Protein AF-A0A5N9DUR2-F1 (afdb_monomer_lite)

Secondary structure (DSSP, 8-state):
----GGGTT-HHHHHHHHHHHHHHHHHHHHHHHHHT---PPPPPEEEE-SS-GGGPEEEESBHHHHHHTTPEEEEEEETTTEEEEE-TT-SEEEEE-TTSBEEEEEEEESS---TT-EEES-EEETTEEEE-S-EEEEEEESS-GGGTT------SS-----TT-------------------PPPPPHHHHHHHHHHHHHH---EEEEESSPPPHHHHHHHHHHHHTTTTHHHHHHHHHHT-EEEEEEEEEEETTEEEEEEEEEEEGGGGTTTSTTPPTT-EEEEEEEE-TT--EEEEEEES-SSTTS-TT-EEEEEEEE--

Foldseek 3Di:
DDDPCVVVVDPVVVVVVVVVVVVVVVVVVVVVVVVPPDDDPPFDWDFDDPPDRVPTDTDRQFQVVCVVVPWDWDDDQDALAAIWTDHPPDQKIWHAAPVRGTWKIKGWDPDDDDPPWDWDAFDDDNNDTPGNGITIIDMDTPHRSNRRYDDPPPPDDPDDDDPPDDPPPDDRDPDPPPVCPPPPPPDFQLVLLVLLLVVLVPAAFKAKAFPDDDDPQNVQLRVLCNVCRRCNSVLVSVQSNQFPPKDWDDWDADPNDTWTKIKGWGFLVSCCSRGPPFDGGDIWIKMFTADPSSHTQKIKTAAARHPVRDRGDMTMIGMDGDD

Sequence (323 aa):
MNINLGKLNNIKVILGILAIILIIGFVVGFYSAKTLSKSEPEASYFGLNSGNSENALKLPTTSELAVAEGWEGQGLCIPGRGKFATKESIPYILTYNTAGQLTSIYLISKGEMPPPWKSGENLIASGIEIVDYKHWNLLVHFDNPLSACKTLQSKNTSGYCDPIQCDLRGSGERATPTPYISPTPTPQASTILQKVTVSLTSSKTLKLESSSSLDEISETIINNATNESTNLANILSKIVSDMKNTAYDSNTWIDNVSHKGIKGTVNSDLLQDLVPNVDSGTDLNITIWITDTHQIKRFKIEGALNTSDPNDSARTFEISEVE

Structure (mmCIF, N/CA/C/O backbone):
data_AF-A0A5N9DUR2-F1
#
_entry.id   AF-A0A5N9DUR2-F1
#
loop_
_atom_site.group_PDB
_atom_site.id
_atom_site.type_symbol
_atom_site.label_atom_id
_atom_site.label_alt_id
_atom_site.label_comp_id
_atom_site.label_asym_id
_atom_site.label_entity_id
_atom_site.label_seq_id
_atom_site.pdbx_PDB_ins_code
_atom_site.Cartn_x
_atom_site.Cartn_y
_atom_site.Cartn_z
_atom_site.occupancy
_atom_site.B_iso_or_equiv
_atom_site.auth_seq_id
_atom_site.auth_comp_id
_atom_site.auth_asym_id
_atom_site.auth_atom_id
_atom_site.pdbx_PDB_model_num
ATOM 1 N N . MET A 1 1 ? 64.719 -32.993 -60.151 1.00 45.19 1 MET A N 1
ATOM 2 C CA . MET A 1 1 ? 65.104 -31.593 -60.434 1.00 45.19 1 MET A CA 1
ATOM 3 C C . MET A 1 1 ? 66.453 -31.349 -59.768 1.00 45.19 1 MET A C 1
ATOM 5 O O . MET A 1 1 ? 66.506 -31.281 -58.550 1.00 45.19 1 MET A O 1
ATOM 9 N N . ASN A 1 2 ? 67.547 -31.355 -60.538 1.00 50.47 2 ASN A N 1
ATOM 10 C CA . ASN A 1 2 ? 68.905 -31.179 -60.007 1.00 50.47 2 ASN A CA 1
ATOM 11 C C . ASN A 1 2 ? 69.140 -29.692 -59.729 1.00 50.47 2 ASN A C 1
ATOM 13 O O . ASN A 1 2 ? 69.343 -28.908 -60.657 1.00 50.47 2 ASN A O 1
ATOM 17 N N . ILE A 1 3 ? 69.066 -29.292 -58.461 1.00 56.03 3 ILE A N 1
ATOM 18 C CA . ILE A 1 3 ? 69.371 -27.920 -58.056 1.00 56.03 3 ILE A CA 1
ATOM 19 C C . ILE A 1 3 ? 70.894 -27.791 -58.035 1.00 56.03 3 ILE A C 1
ATOM 21 O O . ILE A 1 3 ? 71.579 -28.426 -57.239 1.00 56.03 3 ILE A O 1
ATOM 25 N N . ASN A 1 4 ? 71.432 -26.998 -58.957 1.00 58.09 4 ASN A N 1
ATOM 26 C CA . ASN A 1 4 ? 72.864 -26.753 -59.058 1.00 58.09 4 ASN A CA 1
ATOM 27 C C . ASN A 1 4 ? 73.296 -25.812 -57.916 1.00 58.09 4 ASN A C 1
ATOM 29 O O . ASN A 1 4 ? 73.163 -24.590 -58.023 1.00 58.09 4 ASN A O 1
ATOM 33 N N . LEU A 1 5 ? 73.763 -26.393 -56.802 1.00 58.28 5 LEU A N 1
ATOM 34 C CA . LEU A 1 5 ? 74.100 -25.684 -55.558 1.00 58.28 5 LEU A CA 1
ATOM 35 C C . LEU A 1 5 ? 75.168 -24.586 -55.735 1.00 58.28 5 LEU A C 1
ATOM 37 O O . LEU A 1 5 ? 75.210 -23.649 -54.943 1.00 58.28 5 LEU A O 1
ATOM 41 N N . GLY A 1 6 ? 75.979 -24.628 -56.799 1.00 59.97 6 GLY A N 1
ATOM 42 C CA . GLY A 1 6 ? 77.014 -23.619 -57.067 1.00 59.97 6 GLY A CA 1
ATOM 43 C C . GLY A 1 6 ? 76.483 -22.206 -57.353 1.00 59.97 6 GLY A C 1
ATOM 44 O O . GLY A 1 6 ? 77.226 -21.236 -57.231 1.00 59.97 6 GLY A O 1
ATOM 45 N N . LYS A 1 7 ? 75.193 -22.053 -57.692 1.00 56.50 7 LYS A N 1
ATOM 46 C CA . LYS A 1 7 ? 74.563 -20.736 -57.916 1.00 56.50 7 LYS A CA 1
ATOM 47 C C . LYS A 1 7 ? 73.998 -20.081 -56.646 1.00 56.50 7 LYS A C 1
ATOM 49 O O . LYS A 1 7 ? 73.600 -18.920 -56.712 1.00 56.50 7 LYS A O 1
ATOM 54 N N . LEU A 1 8 ? 73.992 -20.777 -55.503 1.00 53.72 8 LEU A N 1
ATOM 55 C CA . LEU A 1 8 ? 73.436 -20.268 -54.241 1.00 53.72 8 LEU A CA 1
ATOM 56 C C . LEU A 1 8 ? 74.373 -19.340 -53.450 1.00 53.72 8 LEU A C 1
ATOM 58 O O . LEU A 1 8 ? 73.892 -18.681 -52.542 1.00 53.72 8 LEU A O 1
ATOM 62 N N . ASN A 1 9 ? 75.654 -19.199 -53.813 1.00 61.12 9 ASN A N 1
ATOM 63 C CA . ASN A 1 9 ? 76.558 -18.226 -53.168 1.00 61.12 9 ASN A CA 1
ATOM 64 C C . ASN A 1 9 ? 76.473 -16.806 -53.756 1.00 61.12 9 ASN A C 1
ATOM 66 O O . ASN A 1 9 ? 77.159 -15.896 -53.291 1.00 61.12 9 ASN A O 1
ATOM 70 N N . ASN A 1 10 ? 75.648 -16.584 -54.785 1.00 74.06 10 ASN A N 1
ATOM 71 C CA . ASN A 1 10 ? 75.456 -15.252 -55.344 1.00 74.06 10 ASN A CA 1
ATOM 72 C C . ASN A 1 10 ? 74.344 -14.521 -54.582 1.00 74.06 10 ASN A C 1
ATOM 74 O O . ASN A 1 10 ? 73.164 -14.837 -54.734 1.00 74.06 10 ASN A O 1
ATOM 78 N N . ILE A 1 11 ? 74.724 -13.502 -53.808 1.00 74.19 11 ILE A N 1
ATOM 79 C CA . ILE A 1 11 ? 73.814 -12.675 -53.001 1.00 74.19 11 ILE A CA 1
ATOM 80 C C . ILE A 1 11 ? 72.627 -12.126 -53.813 1.00 74.19 11 ILE A C 1
ATOM 82 O O . ILE A 1 11 ? 71.517 -12.038 -53.294 1.00 74.19 11 ILE A O 1
ATOM 86 N N . LYS A 1 12 ? 72.819 -11.832 -55.109 1.00 73.12 12 LYS A N 1
ATOM 87 C CA . LYS A 1 12 ? 71.742 -11.356 -55.994 1.00 73.12 12 LYS A CA 1
ATOM 88 C C . LYS A 1 12 ? 70.705 -12.444 -56.288 1.00 73.12 12 LYS A C 1
ATOM 90 O O . LYS A 1 12 ? 69.526 -12.139 -56.426 1.00 73.12 12 LYS A O 1
ATOM 95 N N . VAL A 1 13 ? 71.129 -13.707 -56.356 1.00 74.88 13 VAL A N 1
ATOM 96 C CA . VAL A 1 13 ? 70.241 -14.863 -56.565 1.00 74.88 13 VAL A CA 1
ATOM 97 C C . VAL A 1 13 ? 69.450 -15.165 -55.291 1.00 74.88 13 VAL A C 1
ATOM 99 O O . VAL A 1 13 ? 68.248 -15.399 -55.371 1.00 74.88 13 VAL A O 1
ATOM 102 N N . ILE A 1 14 ? 70.084 -15.074 -54.115 1.00 75.75 14 ILE A N 1
ATOM 103 C CA . ILE A 1 14 ? 69.406 -15.241 -52.817 1.00 75.75 14 ILE A CA 1
ATOM 104 C C . ILE A 1 14 ? 68.332 -14.159 -52.620 1.00 75.75 14 ILE A C 1
ATOM 106 O O . ILE A 1 14 ? 67.192 -14.478 -52.283 1.00 75.75 14 ILE A O 1
ATOM 110 N N . LEU A 1 15 ? 68.667 -12.890 -52.883 1.00 75.25 15 LEU A N 1
ATOM 111 C CA . LEU A 1 15 ? 67.721 -11.771 -52.787 1.00 75.25 15 LEU A CA 1
ATOM 112 C C . LEU A 1 15 ? 66.541 -11.922 -53.756 1.00 75.25 15 LEU A C 1
ATOM 114 O O . LEU A 1 15 ? 65.405 -11.643 -53.380 1.00 75.25 15 LEU A O 1
ATOM 118 N N . GLY A 1 16 ? 66.790 -12.411 -54.975 1.00 80.31 16 GLY A N 1
ATOM 119 C CA . GLY A 1 16 ? 65.732 -12.687 -55.949 1.00 80.31 16 GLY A CA 1
ATOM 120 C C . GLY A 1 16 ? 64.756 -13.769 -55.480 1.00 80.31 16 GLY A C 1
ATOM 121 O O . GLY A 1 16 ? 63.545 -13.598 -55.597 1.00 80.31 16 GLY A O 1
ATOM 122 N N . ILE A 1 17 ? 65.263 -14.858 -54.892 1.00 81.31 17 ILE A N 1
ATOM 123 C CA . ILE A 1 17 ? 64.422 -15.941 -54.359 1.00 81.31 17 ILE A CA 1
ATOM 124 C C . ILE A 1 17 ? 63.608 -15.455 -53.151 1.00 81.31 17 ILE A C 1
ATOM 126 O O . ILE A 1 17 ? 62.410 -15.725 -53.079 1.00 81.31 17 ILE A O 1
ATOM 130 N N . LEU A 1 18 ? 64.219 -14.689 -52.239 1.00 78.81 18 LEU A N 1
ATOM 131 C CA . LEU A 1 18 ? 63.516 -14.097 -51.096 1.00 78.81 18 LEU A CA 1
ATOM 132 C C . LEU A 1 18 ? 62.390 -13.158 -51.539 1.00 78.81 18 LEU A C 1
ATOM 134 O O . LEU A 1 18 ? 61.289 -13.255 -51.005 1.00 78.81 18 LEU A O 1
ATOM 138 N N . ALA A 1 19 ? 62.627 -12.307 -52.541 1.00 82.38 19 ALA A N 1
ATOM 139 C CA . ALA A 1 19 ? 61.601 -11.413 -53.074 1.00 82.38 19 ALA A CA 1
ATOM 140 C C . ALA A 1 19 ? 60.411 -12.188 -53.665 1.00 82.38 19 ALA A C 1
ATOM 142 O O . ALA A 1 19 ? 59.261 -11.830 -53.420 1.00 82.38 19 ALA A O 1
ATOM 143 N N . ILE A 1 20 ? 60.669 -13.284 -54.385 1.00 84.06 20 ILE A N 1
ATOM 144 C CA . ILE A 1 20 ? 59.614 -14.138 -54.950 1.00 84.06 20 ILE A CA 1
ATOM 145 C C . ILE A 1 20 ? 58.803 -14.819 -53.841 1.00 84.06 20 ILE A C 1
ATOM 147 O O . ILE A 1 20 ? 57.576 -14.817 -53.903 1.00 84.06 20 ILE A O 1
ATOM 151 N N . ILE A 1 21 ? 59.456 -15.353 -52.803 1.00 83.88 21 ILE A N 1
ATOM 152 C CA . ILE A 1 21 ? 58.764 -15.966 -51.656 1.00 83.88 21 ILE A CA 1
ATOM 153 C C . ILE A 1 21 ? 57.898 -14.931 -50.928 1.00 83.88 21 ILE A C 1
ATOM 155 O O . ILE A 1 21 ? 56.768 -15.237 -50.556 1.00 83.88 21 ILE A O 1
ATOM 159 N N . LEU A 1 22 ? 58.389 -13.699 -50.772 1.00 83.25 22 LEU A N 1
ATOM 160 C CA . LEU A 1 22 ? 57.652 -12.612 -50.125 1.00 83.25 22 LEU A CA 1
ATOM 161 C C . LEU A 1 22 ? 56.422 -12.199 -50.948 1.00 83.25 22 LEU A C 1
ATOM 163 O O . LEU A 1 22 ? 55.343 -12.026 -50.389 1.00 83.25 22 LEU A O 1
ATOM 167 N N . ILE A 1 23 ? 56.549 -12.125 -52.277 1.00 82.88 23 ILE A N 1
ATOM 168 C CA . ILE A 1 23 ? 55.426 -11.840 -53.182 1.00 82.88 23 ILE A CA 1
ATOM 169 C C . ILE A 1 23 ? 54.393 -12.969 -53.137 1.00 82.88 23 ILE A C 1
ATOM 171 O O . ILE A 1 23 ? 53.203 -12.694 -53.019 1.00 82.88 23 ILE A O 1
ATOM 175 N N . ILE A 1 24 ? 54.820 -14.235 -53.176 1.00 82.94 24 ILE A N 1
ATOM 176 C CA . ILE A 1 24 ? 53.905 -15.380 -53.074 1.00 82.94 24 ILE A CA 1
ATOM 177 C C . ILE A 1 24 ? 53.206 -15.378 -51.711 1.00 82.94 24 ILE A C 1
ATOM 179 O O . ILE A 1 24 ? 51.990 -15.530 -51.658 1.00 82.94 24 ILE A O 1
ATOM 183 N N . GLY A 1 25 ? 53.938 -15.138 -50.620 1.00 78.56 25 GLY A N 1
ATOM 184 C CA . GLY A 1 25 ? 53.368 -15.017 -49.279 1.00 78.56 25 GLY A CA 1
ATOM 185 C C . GLY A 1 25 ? 52.351 -13.881 -49.173 1.00 78.56 25 GLY A C 1
ATOM 186 O O . GLY A 1 25 ? 51.290 -14.064 -48.582 1.00 78.56 25 GLY A O 1
ATOM 187 N N . PHE A 1 26 ? 52.621 -12.738 -49.808 1.00 79.62 26 PHE A N 1
ATOM 188 C CA . PHE A 1 26 ? 51.696 -11.607 -49.850 1.00 79.62 26 PHE A CA 1
ATOM 189 C C . PHE A 1 26 ? 50.445 -11.919 -50.678 1.00 79.62 26 PHE A C 1
ATOM 191 O O . PHE A 1 26 ? 49.336 -11.647 -50.233 1.00 79.62 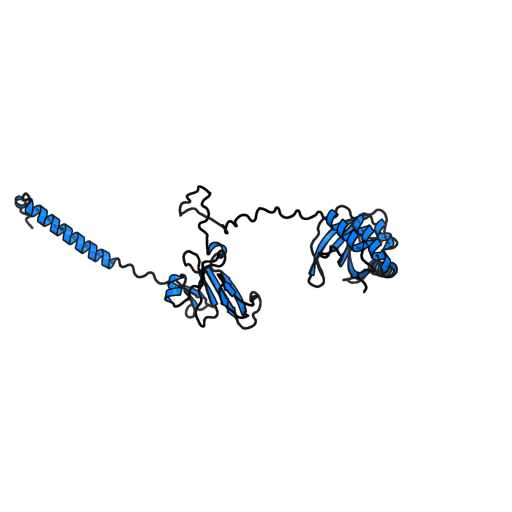26 PHE A O 1
ATOM 198 N N . VAL A 1 27 ? 50.596 -12.546 -51.849 1.00 78.94 27 VAL A N 1
ATOM 199 C CA . VAL A 1 27 ? 49.470 -12.932 -52.714 1.00 78.94 27 VAL A CA 1
ATOM 200 C C . VAL A 1 27 ? 48.606 -13.999 -52.042 1.00 78.94 27 VAL A C 1
ATOM 202 O O . VAL A 1 27 ? 47.388 -13.848 -52.001 1.00 78.94 27 VAL A O 1
ATOM 205 N N . VAL A 1 28 ? 49.210 -15.038 -51.457 1.00 75.56 28 VAL A N 1
ATOM 206 C CA . VAL A 1 28 ? 48.488 -16.070 -50.697 1.00 75.56 28 VAL A CA 1
ATOM 207 C C . VAL A 1 28 ? 47.820 -15.457 -49.467 1.00 75.56 28 VAL A C 1
ATOM 209 O O . VAL A 1 28 ? 46.655 -15.739 -49.217 1.00 75.56 28 VAL A O 1
ATOM 212 N N . GLY A 1 29 ? 48.496 -14.560 -48.745 1.00 68.31 29 GLY A N 1
ATOM 213 C CA . GLY A 1 29 ? 47.905 -13.815 -47.633 1.00 68.31 29 GLY A CA 1
ATOM 214 C C . GLY A 1 29 ? 46.696 -12.978 -48.060 1.00 68.31 29 GLY A C 1
ATOM 215 O O . GLY A 1 29 ? 45.674 -12.990 -47.381 1.00 68.31 29 GLY A O 1
ATOM 216 N N . PHE A 1 30 ? 46.763 -12.317 -49.217 1.00 70.00 30 PHE A N 1
ATOM 217 C CA . PHE A 1 30 ? 45.676 -11.492 -49.747 1.00 70.00 30 PHE A CA 1
ATOM 218 C C . PHE A 1 30 ? 44.485 -12.327 -50.249 1.00 70.00 30 PHE A C 1
ATOM 220 O O . PHE A 1 30 ? 43.331 -11.956 -50.035 1.00 70.00 30 PHE A O 1
ATOM 227 N N . TYR A 1 31 ? 44.741 -13.478 -50.880 1.00 64.75 31 TYR A N 1
ATOM 228 C CA . TYR A 1 31 ? 43.693 -14.414 -51.309 1.00 64.75 31 TYR A CA 1
ATOM 229 C C . TYR A 1 31 ? 43.037 -15.140 -50.125 1.00 64.75 31 TYR A C 1
ATOM 231 O O . TYR A 1 31 ? 41.812 -15.276 -50.089 1.00 64.75 31 TYR A O 1
ATOM 239 N N . SER A 1 32 ? 43.819 -15.541 -49.120 1.00 59.66 32 SER A N 1
ATOM 240 C CA . SER A 1 32 ? 43.297 -16.106 -47.871 1.00 59.66 32 SER A CA 1
ATOM 241 C C . SER A 1 32 ? 42.517 -15.066 -47.058 1.00 59.66 32 SER A C 1
ATOM 243 O O . SER A 1 32 ? 41.486 -15.391 -46.482 1.00 59.66 32 SER A O 1
ATOM 245 N N . ALA A 1 33 ? 42.929 -13.793 -47.067 1.00 57.59 33 ALA A N 1
ATOM 246 C CA . ALA A 1 33 ? 42.179 -12.714 -46.421 1.00 57.59 33 ALA A CA 1
ATOM 247 C C . ALA A 1 33 ? 40.831 -12.434 -47.111 1.00 57.59 33 ALA A C 1
ATOM 249 O O . ALA A 1 33 ? 39.843 -12.181 -46.430 1.00 57.59 33 ALA A O 1
ATOM 250 N N . LYS A 1 34 ? 40.757 -12.535 -48.448 1.00 54.91 34 LYS A N 1
ATOM 251 C CA . LYS A 1 34 ? 39.493 -12.383 -49.195 1.00 54.91 34 LYS A CA 1
ATOM 252 C C . LYS A 1 34 ? 38.516 -13.544 -49.002 1.00 54.91 34 LYS A C 1
ATOM 254 O O . LYS A 1 34 ? 37.313 -13.339 -49.097 1.00 54.91 34 LYS A O 1
ATOM 259 N N . THR A 1 35 ? 39.012 -14.751 -48.741 1.00 51.50 35 THR A N 1
ATOM 260 C CA . THR A 1 35 ? 38.161 -15.922 -48.453 1.00 51.50 35 THR A CA 1
ATOM 261 C C . THR A 1 35 ? 37.745 -16.003 -46.982 1.00 51.50 35 THR A C 1
ATOM 263 O O . THR A 1 35 ? 36.813 -16.731 -46.656 1.00 51.50 35 THR A O 1
ATOM 266 N N . LEU A 1 36 ? 38.355 -15.188 -46.111 1.00 47.06 36 LEU A N 1
ATOM 267 C CA . LEU A 1 36 ? 37.933 -14.954 -44.728 1.00 47.06 36 LEU A CA 1
ATOM 268 C C . LEU A 1 36 ? 36.925 -13.800 -44.579 1.00 47.06 36 LEU A C 1
ATOM 270 O O . LEU A 1 36 ? 36.744 -13.279 -43.475 1.00 47.06 36 LEU A O 1
ATOM 274 N N . SER A 1 37 ? 36.228 -13.410 -45.652 1.00 48.31 37 SER A N 1
ATOM 275 C CA . SER A 1 37 ? 34.955 -12.696 -45.528 1.00 48.31 37 SER A CA 1
ATOM 276 C C . SER A 1 37 ? 33.939 -13.645 -44.900 1.00 48.31 37 SER A C 1
ATOM 278 O O . SER A 1 37 ? 33.174 -14.328 -45.574 1.00 48.31 37 SER A O 1
ATOM 280 N N . LYS A 1 38 ? 34.018 -13.712 -43.570 1.00 46.09 38 LYS A N 1
ATOM 281 C CA . LYS A 1 38 ? 33.009 -14.192 -42.635 1.00 46.09 38 LYS A CA 1
ATOM 282 C C . LYS A 1 38 ? 31.646 -13.839 -43.231 1.00 46.09 38 LYS A C 1
ATOM 284 O O . LYS A 1 38 ? 31.393 -12.657 -43.462 1.00 46.09 38 LYS A O 1
ATOM 289 N N . SER A 1 39 ? 30.834 -14.852 -43.541 1.00 50.59 39 SER A N 1
ATOM 290 C CA . SER A 1 39 ? 29.416 -14.668 -43.857 1.00 50.59 39 SER A CA 1
ATOM 291 C C . SER A 1 39 ? 28.864 -13.608 -42.908 1.00 50.59 39 SER A C 1
ATOM 293 O O . SER A 1 39 ? 29.104 -13.728 -41.699 1.00 50.59 39 SER A O 1
ATOM 295 N N . GLU A 1 40 ? 28.228 -12.557 -43.435 1.00 55.81 40 GLU A N 1
ATOM 296 C CA . GLU A 1 40 ? 27.595 -11.546 -42.586 1.00 55.81 40 GLU A CA 1
ATOM 297 C C . GLU A 1 40 ? 26.789 -12.278 -41.506 1.00 55.81 40 GLU A C 1
ATOM 299 O O . GLU A 1 40 ? 26.058 -13.217 -41.838 1.00 55.81 40 GLU A O 1
ATOM 304 N N . PRO A 1 41 ? 27.007 -11.970 -40.214 1.00 57.66 41 PRO A N 1
ATOM 305 C CA . PRO A 1 41 ? 26.276 -12.645 -39.158 1.00 57.66 41 PRO A CA 1
ATOM 306 C C . PRO A 1 41 ? 24.787 -12.432 -39.418 1.00 57.66 41 PRO A C 1
ATOM 308 O O . PRO A 1 41 ? 24.343 -11.294 -39.562 1.00 57.66 41 PRO A O 1
ATOM 311 N N . GLU A 1 42 ? 24.044 -13.532 -39.529 1.00 65.94 42 GLU A N 1
ATOM 312 C CA . GLU A 1 42 ? 22.605 -13.496 -39.757 1.00 65.94 42 GLU A CA 1
ATOM 313 C C . GLU A 1 42 ? 21.955 -12.607 -38.689 1.00 65.94 42 GLU A C 1
ATOM 315 O O . GLU A 1 42 ? 22.204 -12.765 -37.487 1.00 65.94 42 GLU A O 1
ATOM 320 N N . ALA A 1 43 ? 21.182 -11.615 -39.137 1.00 75.50 43 ALA A N 1
ATOM 321 C CA . ALA A 1 43 ? 20.529 -10.671 -38.246 1.00 75.50 43 ALA A CA 1
ATOM 322 C C . ALA A 1 43 ? 19.632 -11.435 -37.264 1.00 75.50 43 ALA A C 1
ATOM 324 O O . ALA A 1 43 ? 18.793 -12.247 -37.655 1.00 75.50 43 ALA A O 1
ATOM 325 N N . SER A 1 44 ? 19.840 -11.200 -35.970 1.00 79.75 44 SER A N 1
ATOM 326 C CA . SER A 1 44 ? 19.071 -11.858 -34.917 1.00 79.75 44 SER A CA 1
ATOM 327 C C . SER A 1 44 ? 17.754 -11.116 -34.673 1.00 79.75 44 SER A C 1
ATOM 329 O O . SER A 1 44 ? 17.707 -9.886 -34.654 1.00 79.75 44 SER A O 1
ATOM 331 N N . TYR A 1 45 ? 16.675 -11.875 -34.475 1.00 86.38 45 TYR A N 1
ATOM 332 C CA . TYR A 1 45 ? 15.330 -11.344 -34.244 1.00 86.38 45 TYR A CA 1
ATOM 333 C C . TYR A 1 45 ? 14.674 -12.011 -33.037 1.00 86.38 45 TYR A C 1
ATOM 335 O O . TYR A 1 45 ? 14.787 -13.222 -32.849 1.00 86.38 45 TYR A O 1
ATOM 343 N N . PHE A 1 46 ? 13.915 -11.234 -32.263 1.00 84.06 46 PHE A N 1
ATOM 344 C CA . PHE A 1 46 ? 12.921 -11.775 -31.338 1.00 84.06 46 PHE A CA 1
ATOM 345 C C . PHE A 1 46 ? 11.624 -12.034 -32.107 1.00 84.06 46 PHE A C 1
ATOM 347 O O . PHE A 1 46 ? 11.067 -11.119 -32.706 1.00 84.06 46 PHE A O 1
ATOM 354 N N . GLY A 1 47 ? 11.140 -13.276 -32.107 1.00 84.00 47 GLY A N 1
ATOM 355 C CA . GLY A 1 47 ? 9.861 -13.632 -32.721 1.00 84.00 47 GLY A CA 1
ATOM 356 C C . GLY A 1 47 ? 8.734 -13.637 -31.693 1.00 84.00 47 GLY A C 1
ATOM 357 O O . GLY A 1 47 ? 8.741 -14.471 -30.792 1.00 84.00 47 GLY A O 1
ATOM 358 N N . LEU A 1 48 ? 7.744 -12.758 -31.843 1.00 80.56 48 LEU A N 1
ATOM 359 C CA . LEU A 1 48 ? 6.483 -12.851 -31.107 1.00 80.56 48 LEU A CA 1
ATOM 360 C C . LEU A 1 48 ? 5.491 -13.682 -31.923 1.00 80.56 48 LEU A C 1
ATOM 362 O O . LEU A 1 48 ? 5.120 -13.301 -33.032 1.00 80.56 48 LEU A O 1
ATOM 366 N N . ASN A 1 49 ? 5.061 -14.824 -31.389 1.00 80.69 49 ASN A N 1
ATOM 367 C CA . ASN A 1 49 ? 4.073 -15.684 -32.036 1.00 80.69 49 ASN A CA 1
ATOM 368 C C . ASN A 1 49 ? 3.036 -16.200 -31.029 1.00 80.69 49 ASN A C 1
ATOM 370 O O . ASN A 1 49 ? 3.266 -16.194 -29.822 1.00 80.69 49 ASN A O 1
ATOM 374 N N . SER A 1 50 ? 1.900 -16.668 -31.543 1.00 71.62 50 SER A N 1
ATOM 375 C CA . SER A 1 50 ? 0.848 -17.332 -30.766 1.00 71.62 50 SER A CA 1
ATOM 376 C C . SER A 1 50 ? 0.831 -18.856 -30.983 1.00 71.62 50 SER A C 1
ATOM 378 O O . SER A 1 50 ? -0.231 -19.468 -30.899 1.00 71.62 50 SER A O 1
ATOM 380 N N . GLY A 1 51 ? 1.975 -19.468 -31.322 1.00 63.31 51 GLY A N 1
ATOM 381 C CA . GLY A 1 51 ? 2.112 -20.920 -31.520 1.00 63.31 51 GLY A CA 1
ATOM 382 C C . GLY A 1 51 ? 2.443 -21.404 -32.942 1.00 63.31 51 GLY A C 1
ATOM 383 O O . GLY A 1 51 ? 2.666 -22.598 -33.115 1.00 63.31 51 GLY A O 1
ATOM 384 N N . ASN A 1 52 ? 2.523 -20.523 -33.950 1.00 66.81 52 ASN A N 1
ATOM 385 C CA . ASN A 1 52 ? 3.052 -20.847 -35.287 1.00 66.81 52 ASN A CA 1
ATOM 386 C C . ASN A 1 52 ? 4.226 -19.910 -35.629 1.00 66.81 52 ASN A C 1
ATOM 388 O O . ASN A 1 52 ? 4.063 -18.690 -35.641 1.00 66.81 52 ASN A O 1
ATOM 392 N N . SER A 1 53 ? 5.404 -20.476 -35.904 1.00 66.25 53 SER A N 1
ATOM 393 C CA . SER A 1 53 ? 6.636 -19.731 -36.195 1.00 66.25 53 SER A CA 1
ATOM 394 C C . SER A 1 53 ? 6.639 -19.022 -37.551 1.00 66.25 53 SER A C 1
ATOM 396 O O . SER A 1 53 ? 7.388 -18.064 -37.714 1.00 66.25 53 SER A O 1
ATOM 398 N N . GLU A 1 54 ? 5.811 -19.448 -38.509 1.00 70.62 54 GLU A N 1
ATOM 399 C CA . GLU A 1 54 ? 5.800 -18.878 -39.867 1.00 70.62 54 GLU A CA 1
ATOM 400 C C . GLU A 1 54 ? 5.211 -17.458 -39.926 1.00 70.62 54 GLU A C 1
ATOM 402 O O . GLU A 1 54 ? 5.573 -16.682 -40.805 1.00 70.62 54 GLU A O 1
ATOM 407 N N . ASN A 1 55 ? 4.385 -17.082 -38.942 1.00 71.81 55 ASN A N 1
ATOM 408 C CA . ASN A 1 55 ? 3.753 -15.759 -38.837 1.00 71.81 55 ASN A CA 1
ATOM 409 C C . ASN A 1 55 ? 4.273 -14.946 -37.642 1.00 71.81 55 ASN A C 1
ATOM 411 O O . ASN A 1 55 ? 3.578 -14.065 -37.132 1.00 71.81 55 ASN A O 1
ATOM 415 N N . ALA A 1 56 ? 5.471 -15.264 -37.146 1.00 81.38 56 ALA A N 1
ATOM 416 C CA . ALA A 1 56 ? 6.039 -14.554 -36.011 1.00 81.38 56 ALA A CA 1
ATOM 417 C C . ALA A 1 56 ? 6.326 -13.088 -36.372 1.00 81.38 56 ALA A C 1
ATOM 419 O O . ALA A 1 56 ? 7.022 -12.796 -37.347 1.00 81.38 56 ALA A O 1
ATOM 420 N N . LEU A 1 57 ? 5.837 -12.164 -35.545 1.00 86.50 57 LEU A N 1
ATOM 421 C CA . LEU A 1 57 ? 6.240 -10.766 -35.607 1.00 86.50 57 LEU A CA 1
ATOM 422 C C . LEU A 1 57 ? 7.715 -10.678 -35.207 1.00 86.50 57 LEU A C 1
ATOM 424 O O . LEU A 1 57 ? 8.079 -11.033 -34.086 1.00 86.50 57 LEU A O 1
ATOM 428 N N . LYS A 1 58 ? 8.557 -10.218 -36.131 1.00 89.94 58 LYS A N 1
ATOM 429 C CA . LYS A 1 58 ? 10.002 -10.102 -35.925 1.00 89.94 58 LYS A CA 1
ATOM 430 C C . LYS A 1 58 ? 10.340 -8.744 -35.324 1.00 89.94 58 LYS A C 1
ATOM 432 O O . LYS A 1 58 ? 10.023 -7.709 -35.903 1.00 89.94 58 LYS A O 1
ATOM 437 N N . LEU A 1 59 ? 11.000 -8.763 -34.173 1.00 92.88 59 LEU A N 1
ATOM 438 C CA . LEU A 1 59 ? 11.515 -7.582 -33.497 1.00 92.88 59 LEU A CA 1
ATOM 439 C C . LEU A 1 59 ? 13.041 -7.535 -33.647 1.00 92.88 59 LEU A C 1
ATOM 441 O O . LEU A 1 59 ? 13.701 -8.531 -33.323 1.00 92.88 59 LEU A O 1
ATOM 445 N N . PRO A 1 60 ? 13.617 -6.412 -34.101 1.00 92.44 60 PRO A N 1
ATOM 446 C CA . PRO A 1 60 ? 15.061 -6.281 -34.238 1.00 92.44 60 PRO A CA 1
ATOM 447 C C . PRO A 1 60 ? 15.738 -6.352 -32.864 1.00 92.44 60 PRO A C 1
ATOM 449 O O . PRO A 1 60 ? 15.432 -5.558 -31.969 1.00 92.44 60 PRO A O 1
ATOM 452 N N . THR A 1 61 ? 16.665 -7.301 -32.683 1.00 90.44 61 THR A N 1
ATOM 453 C CA . THR A 1 61 ? 17.334 -7.517 -31.385 1.00 90.44 61 THR A CA 1
ATOM 454 C C . THR A 1 61 ? 18.327 -6.421 -31.040 1.00 90.44 61 THR A C 1
ATOM 456 O O . THR A 1 61 ? 18.726 -6.334 -29.880 1.00 90.44 61 THR A O 1
ATOM 459 N N . THR A 1 62 ? 18.749 -5.613 -32.019 1.00 88.94 62 THR A N 1
ATOM 460 C CA . THR A 1 62 ? 19.665 -4.495 -31.790 1.00 88.94 62 THR A CA 1
ATOM 461 C C . THR A 1 62 ? 19.133 -3.165 -32.306 1.00 88.94 62 THR A C 1
ATOM 463 O O . THR A 1 62 ? 18.325 -3.117 -33.233 1.00 88.94 62 THR A O 1
ATOM 466 N N . SER A 1 63 ? 19.600 -2.073 -31.708 1.00 87.81 63 SER A N 1
ATOM 467 C CA . SER A 1 63 ? 19.227 -0.718 -32.099 1.00 87.81 63 SER A CA 1
ATOM 468 C C . SER A 1 63 ? 19.767 -0.350 -33.479 1.00 87.81 63 SER A C 1
ATOM 470 O O . SER A 1 63 ? 19.108 0.368 -34.219 1.00 87.81 63 SER A O 1
ATOM 472 N N . GLU A 1 64 ? 20.922 -0.890 -33.866 1.00 85.19 64 GLU A N 1
ATOM 473 C CA . GLU A 1 64 ? 21.511 -0.730 -35.194 1.00 85.19 64 GLU A CA 1
ATOM 474 C C . GLU A 1 64 ? 20.630 -1.390 -36.256 1.00 85.19 64 GLU A C 1
ATOM 476 O O . GLU A 1 64 ? 20.353 -0.785 -37.291 1.00 85.19 64 GLU A O 1
ATOM 481 N N . LEU A 1 65 ? 20.142 -2.604 -35.974 1.00 88.38 65 LEU A N 1
ATOM 482 C CA . LEU A 1 65 ? 19.218 -3.312 -36.854 1.00 88.38 65 LEU A CA 1
ATOM 483 C C . LEU A 1 65 ? 17.874 -2.583 -36.934 1.00 88.38 65 LEU A C 1
ATOM 485 O O . LEU A 1 65 ? 17.331 -2.413 -38.019 1.00 88.38 65 LEU A O 1
ATOM 489 N N . ALA A 1 66 ? 17.372 -2.081 -35.805 1.00 90.56 66 ALA A N 1
ATOM 490 C CA . ALA A 1 66 ? 16.156 -1.282 -35.779 1.00 90.56 66 ALA A CA 1
ATOM 491 C C . ALA A 1 66 ? 16.294 -0.029 -36.662 1.00 90.56 66 ALA A C 1
ATOM 493 O O . ALA A 1 66 ? 15.445 0.227 -37.511 1.00 90.56 66 ALA A O 1
ATOM 494 N N . VAL A 1 67 ? 17.390 0.722 -36.535 1.00 88.31 67 VAL A N 1
ATOM 495 C CA . VAL A 1 67 ? 17.646 1.900 -37.379 1.00 88.31 67 VAL A CA 1
ATOM 496 C C . VAL A 1 67 ? 17.743 1.516 -38.858 1.00 88.31 67 VAL A C 1
ATOM 498 O O . VAL A 1 67 ? 17.141 2.184 -39.697 1.00 88.31 67 VAL A O 1
ATOM 501 N N . ALA A 1 68 ? 18.432 0.418 -39.186 1.00 87.94 68 ALA A N 1
ATOM 502 C CA . ALA A 1 68 ? 18.505 -0.093 -40.557 1.00 87.94 68 ALA A CA 1
ATOM 503 C C . ALA A 1 68 ? 17.120 -0.465 -41.128 1.00 87.94 68 ALA A C 1
ATOM 505 O O . ALA A 1 68 ? 16.889 -0.346 -42.329 1.00 87.94 68 ALA A O 1
ATOM 506 N N . GLU A 1 69 ? 16.181 -0.859 -40.268 1.00 90.75 69 GLU A N 1
ATOM 507 C CA . GLU A 1 69 ? 14.795 -1.182 -40.615 1.00 90.75 69 GLU A CA 1
ATOM 508 C C . GLU A 1 69 ? 13.835 0.016 -40.510 1.00 90.75 69 GLU A C 1
ATOM 510 O O . GLU A 1 69 ? 12.614 -0.161 -40.576 1.00 90.75 69 GLU A O 1
ATOM 515 N N . GLY A 1 70 ? 14.354 1.237 -40.358 1.00 88.88 70 GLY A N 1
ATOM 516 C CA . GLY A 1 70 ? 13.558 2.465 -40.337 1.00 88.88 70 GLY A CA 1
ATOM 517 C C . GLY A 1 70 ? 12.871 2.749 -39.001 1.00 88.88 70 GLY A C 1
ATOM 518 O O . GLY A 1 70 ? 11.828 3.398 -38.981 1.00 88.88 70 GLY A O 1
ATOM 519 N N . TRP A 1 71 ? 13.409 2.239 -37.894 1.00 92.94 71 TRP A N 1
ATOM 520 C CA . TRP A 1 71 ? 13.023 2.686 -36.558 1.00 92.94 71 TRP A CA 1
ATOM 521 C C . TRP A 1 71 ? 13.769 3.971 -36.189 1.00 92.94 71 TRP A C 1
ATOM 523 O O . TRP A 1 71 ? 14.990 4.067 -36.318 1.00 92.94 71 TRP A O 1
ATOM 533 N N . GLU A 1 72 ? 13.042 4.945 -35.660 1.00 86.69 72 GLU A N 1
ATOM 534 C CA . GLU A 1 72 ? 13.580 6.217 -35.198 1.00 86.69 72 GLU A CA 1
ATOM 535 C C . GLU A 1 72 ? 13.906 6.147 -33.708 1.00 86.69 72 GLU A C 1
ATOM 537 O O . GLU A 1 72 ? 13.036 5.913 -32.867 1.00 86.69 72 GLU A O 1
ATOM 542 N N . GLY A 1 73 ? 15.181 6.341 -33.368 1.00 80.75 73 GLY A N 1
ATOM 543 C CA . GLY A 1 73 ? 15.624 6.399 -31.979 1.00 80.75 73 GLY A CA 1
ATOM 544 C C . GLY A 1 73 ? 15.233 7.721 -31.322 1.00 80.75 73 GLY A C 1
ATOM 545 O O . GLY A 1 73 ? 15.613 8.785 -31.804 1.00 80.75 73 GLY A O 1
ATOM 546 N N . GLN A 1 74 ? 14.551 7.650 -30.183 1.00 73.00 74 GLN A N 1
ATOM 547 C CA . GLN A 1 74 ? 14.096 8.812 -29.427 1.00 73.00 74 GLN A CA 1
ATOM 548 C C . GLN A 1 74 ? 15.034 9.103 -28.250 1.00 73.00 74 GLN A C 1
ATOM 550 O O . GLN A 1 74 ? 15.272 8.245 -27.395 1.00 73.00 74 GLN A O 1
ATOM 555 N N . GLY A 1 75 ? 15.534 10.340 -28.194 1.00 66.62 75 GLY A N 1
ATOM 556 C CA . GLY A 1 75 ? 16.208 10.901 -27.023 1.00 66.62 75 GLY A CA 1
ATOM 557 C C . GLY A 1 75 ? 17.481 10.179 -26.557 1.00 66.62 75 GLY A C 1
ATOM 558 O O . GLY A 1 75 ? 18.197 9.520 -27.318 1.00 66.62 75 GLY A O 1
ATOM 559 N N . LEU A 1 76 ? 17.784 10.362 -25.269 1.00 75.12 76 LEU A N 1
ATOM 560 C CA . LEU A 1 76 ? 18.909 9.733 -24.573 1.00 75.12 76 LEU A CA 1
ATOM 561 C C . LEU A 1 76 ? 18.465 8.411 -23.935 1.00 75.12 76 LEU A C 1
ATOM 563 O O . LEU A 1 76 ? 17.294 8.228 -23.617 1.00 75.12 76 LEU A O 1
ATOM 567 N N . CYS A 1 77 ? 19.410 7.500 -23.691 1.00 78.75 77 CYS A N 1
ATOM 568 C CA . CYS A 1 77 ? 19.138 6.294 -22.906 1.00 78.75 77 CYS A CA 1
ATOM 569 C C . CYS A 1 77 ? 18.750 6.695 -21.471 1.00 78.75 77 CYS A C 1
ATOM 571 O O . CYS A 1 77 ? 19.537 7.353 -20.789 1.00 78.75 77 CYS A O 1
ATOM 573 N N . ILE A 1 78 ? 17.557 6.306 -21.013 1.00 77.94 78 ILE A N 1
ATOM 574 C CA . ILE A 1 78 ? 17.033 6.665 -19.688 1.00 77.94 78 ILE A CA 1
ATOM 575 C C . ILE A 1 78 ? 17.256 5.512 -18.694 1.00 77.94 78 ILE A C 1
ATOM 577 O O . ILE A 1 78 ? 16.784 4.398 -18.954 1.00 77.94 78 ILE A O 1
ATOM 581 N N . PRO A 1 79 ? 17.909 5.750 -17.539 1.00 76.94 79 PRO A N 1
ATOM 582 C CA . PRO A 1 79 ? 18.066 4.743 -16.490 1.00 76.94 79 PRO A CA 1
ATOM 583 C C . PRO A 1 79 ? 16.743 4.054 -16.137 1.00 76.94 79 PRO A C 1
ATOM 585 O O . PRO A 1 79 ? 15.718 4.704 -15.935 1.00 76.94 79 PRO A O 1
ATOM 588 N N . GLY A 1 80 ? 16.746 2.719 -16.126 1.00 73.25 80 GLY A N 1
ATOM 589 C CA . GLY A 1 80 ? 15.556 1.907 -15.848 1.00 73.25 80 GLY A CA 1
ATOM 590 C C . GLY A 1 80 ? 14.515 1.815 -16.972 1.00 73.25 80 GLY A C 1
ATOM 591 O O . GLY A 1 80 ? 13.554 1.065 -16.824 1.00 73.25 80 GLY A O 1
ATOM 592 N N . ARG A 1 81 ? 14.662 2.559 -18.079 1.00 78.06 81 ARG A N 1
ATOM 593 C CA . ARG A 1 81 ? 13.672 2.595 -19.179 1.00 78.06 81 ARG A CA 1
ATOM 594 C C . ARG A 1 81 ? 14.263 2.298 -20.560 1.00 78.06 81 ARG A C 1
ATOM 596 O O . ARG A 1 81 ? 13.526 1.868 -21.443 1.00 78.06 81 ARG A O 1
ATOM 603 N N . GLY A 1 82 ? 15.570 2.476 -20.741 1.00 85.12 82 GLY A N 1
ATOM 604 C CA . GLY A 1 82 ? 16.242 2.231 -22.016 1.00 85.12 82 GLY A CA 1
ATOM 605 C C . GLY A 1 82 ? 16.189 3.423 -22.971 1.00 85.12 82 GLY A C 1
ATOM 606 O O . GLY A 1 82 ? 15.762 4.525 -22.617 1.00 85.12 82 GLY A O 1
ATOM 607 N N . LYS A 1 83 ? 16.654 3.189 -24.196 1.00 87.75 83 LYS A N 1
ATOM 608 C CA . LYS A 1 83 ? 16.515 4.078 -25.349 1.00 87.75 83 LYS A CA 1
ATOM 609 C C . LYS A 1 83 ? 15.307 3.637 -26.166 1.00 87.75 83 LYS A C 1
ATOM 611 O O . LYS A 1 83 ? 15.253 2.488 -26.600 1.00 87.75 83 LYS A O 1
ATOM 616 N N . PHE A 1 84 ? 14.355 4.537 -26.366 1.00 90.06 84 PHE A N 1
ATOM 617 C CA . PHE A 1 84 ? 13.124 4.239 -27.091 1.00 90.06 84 PHE A CA 1
ATOM 618 C C . PHE A 1 84 ? 13.367 4.272 -28.601 1.00 90.06 84 PHE A C 1
ATOM 620 O O . PHE A 1 84 ? 14.152 5.086 -29.087 1.00 90.06 84 PHE A O 1
ATOM 627 N N . ALA A 1 85 ? 12.683 3.402 -29.334 1.00 92.88 85 ALA A N 1
ATOM 628 C CA . ALA A 1 85 ? 12.651 3.403 -30.786 1.00 92.88 85 ALA A CA 1
ATOM 629 C C . ALA A 1 85 ? 11.207 3.269 -31.273 1.00 92.88 85 ALA A C 1
ATOM 631 O O . ALA A 1 85 ? 10.490 2.345 -30.875 1.00 92.88 85 ALA A O 1
ATOM 632 N N . THR A 1 86 ? 10.793 4.190 -32.134 1.00 92.50 86 THR A N 1
ATOM 633 C CA . THR A 1 86 ? 9.448 4.255 -32.714 1.00 92.50 86 THR A CA 1
ATOM 634 C C . THR A 1 86 ? 9.485 3.966 -34.201 1.00 92.50 86 THR A C 1
ATOM 636 O O . THR A 1 86 ? 10.496 4.189 -34.859 1.00 92.50 86 THR A O 1
ATOM 639 N N . LYS A 1 87 ? 8.368 3.506 -34.754 1.00 92.38 87 LYS A N 1
ATOM 640 C CA . LYS A 1 87 ? 8.202 3.361 -36.197 1.00 92.38 87 LYS A CA 1
ATOM 641 C C . LYS A 1 87 ? 6.772 3.714 -36.566 1.00 92.38 87 LYS A C 1
ATOM 643 O O . LYS A 1 87 ? 5.838 3.315 -35.869 1.00 92.38 87 LYS A O 1
ATOM 648 N N . GLU A 1 88 ? 6.609 4.494 -37.629 1.00 86.62 88 GLU A N 1
ATOM 649 C CA . GLU A 1 88 ? 5.290 4.950 -38.058 1.00 86.62 88 GLU A CA 1
ATOM 650 C C . GLU A 1 88 ? 4.339 3.774 -38.303 1.00 86.62 88 GLU A C 1
ATOM 652 O O . GLU A 1 88 ? 4.730 2.721 -38.806 1.00 86.62 88 GLU A O 1
ATOM 657 N N . SER A 1 89 ? 3.062 3.976 -37.972 1.00 84.81 89 SER A N 1
ATOM 658 C CA . SER A 1 89 ? 1.984 2.995 -38.168 1.00 84.81 89 SER A CA 1
ATOM 659 C C . SER A 1 89 ? 2.133 1.673 -37.397 1.00 84.81 89 SER A C 1
ATOM 661 O O . SER A 1 89 ? 1.374 0.737 -37.650 1.00 84.81 89 SER A O 1
ATOM 663 N N . ILE A 1 90 ? 3.054 1.587 -36.430 1.00 90.62 90 ILE A N 1
ATOM 664 C CA . ILE A 1 90 ? 3.223 0.414 -35.567 1.00 90.62 90 ILE A CA 1
ATOM 665 C C . ILE A 1 90 ? 2.661 0.698 -34.160 1.00 90.62 90 ILE A C 1
ATOM 667 O O . ILE A 1 90 ? 3.057 1.679 -33.531 1.00 90.62 90 ILE A O 1
ATOM 671 N N . PRO A 1 91 ? 1.764 -0.151 -33.615 1.00 91.50 91 PRO A N 1
ATOM 672 C CA . PRO A 1 91 ? 1.124 0.070 -32.314 1.00 91.50 91 PRO A CA 1
ATOM 673 C C . PRO A 1 91 ? 1.992 -0.405 -31.133 1.00 91.50 91 PRO A C 1
ATOM 675 O O . PRO A 1 91 ? 1.480 -0.906 -30.131 1.00 91.50 91 PRO A O 1
ATOM 678 N N . TYR A 1 92 ? 3.315 -0.307 -31.254 1.00 93.94 92 TYR A N 1
ATOM 679 C CA . TYR A 1 92 ? 4.245 -0.638 -30.183 1.00 93.94 92 TYR A CA 1
ATOM 680 C C . TYR A 1 92 ? 5.578 0.091 -30.340 1.00 93.94 92 TYR A C 1
ATOM 682 O O . TYR A 1 92 ? 5.983 0.472 -31.436 1.00 93.94 92 TYR A O 1
ATOM 690 N N . ILE A 1 93 ? 6.267 0.261 -29.217 1.00 93.75 93 ILE A N 1
ATOM 691 C CA . ILE A 1 93 ? 7.552 0.953 -29.113 1.00 93.75 93 ILE A CA 1
ATOM 692 C C . ILE A 1 93 ? 8.573 -0.034 -28.555 1.00 93.75 93 ILE A C 1
ATOM 694 O O . ILE A 1 93 ? 8.265 -0.804 -27.644 1.00 93.75 93 ILE A O 1
ATOM 698 N N . LEU A 1 94 ? 9.789 -0.020 -29.093 1.00 94.12 94 LEU A N 1
ATOM 699 C CA . LEU A 1 94 ? 10.878 -0.878 -28.629 1.00 94.12 94 LEU A CA 1
ATOM 700 C C . LEU A 1 94 ? 11.806 -0.100 -27.700 1.00 94.12 94 LEU A C 1
ATOM 702 O O . LEU A 1 94 ? 12.002 1.102 -27.880 1.00 94.12 94 LEU A O 1
ATOM 706 N N . THR A 1 95 ? 12.391 -0.775 -26.709 1.00 91.81 95 THR A N 1
ATOM 707 C CA . THR A 1 95 ? 13.410 -0.170 -25.843 1.00 91.81 95 THR A CA 1
ATOM 708 C C . THR A 1 95 ? 14.707 -0.964 -25.846 1.00 91.81 95 THR A C 1
ATOM 710 O O . THR A 1 95 ? 14.715 -2.188 -25.687 1.00 91.81 95 THR A O 1
ATOM 713 N N . TYR A 1 96 ? 15.821 -0.250 -25.989 1.00 89.56 96 TYR A N 1
ATOM 714 C CA . TYR A 1 96 ? 17.168 -0.808 -26.090 1.00 89.56 96 TYR A CA 1
ATOM 715 C C . TYR A 1 96 ? 18.049 -0.392 -24.915 1.00 89.56 96 TYR A C 1
ATOM 717 O O . TYR A 1 96 ? 17.859 0.684 -24.344 1.00 89.56 96 TYR A O 1
ATOM 725 N N . ASN A 1 97 ? 19.029 -1.223 -24.563 1.00 86.12 97 ASN A N 1
ATOM 726 C CA . ASN A 1 97 ? 20.030 -0.865 -23.565 1.00 86.12 97 ASN A CA 1
ATOM 727 C C . ASN A 1 97 ? 21.186 -0.019 -24.149 1.00 86.12 97 ASN A C 1
ATOM 729 O O . ASN A 1 97 ? 21.225 0.271 -25.345 1.00 86.12 97 ASN A O 1
ATOM 733 N N . THR A 1 98 ? 22.156 0.369 -23.316 1.00 83.88 98 THR A N 1
ATOM 734 C CA . THR A 1 98 ? 23.367 1.105 -23.737 1.00 83.88 98 THR A CA 1
ATOM 735 C C . THR A 1 98 ? 24.260 0.331 -24.699 1.00 83.88 98 THR A C 1
ATOM 737 O O . THR A 1 98 ? 25.005 0.955 -25.448 1.00 83.88 98 THR A O 1
ATOM 740 N N . ALA A 1 99 ? 24.189 -1.002 -24.697 1.00 83.50 99 ALA A N 1
ATOM 741 C CA . ALA A 1 99 ? 24.862 -1.860 -25.670 1.00 83.50 99 ALA A CA 1
ATOM 742 C C . ALA A 1 99 ? 24.036 -2.052 -26.956 1.00 83.50 99 ALA A C 1
ATOM 744 O O . ALA A 1 99 ? 24.408 -2.854 -27.807 1.00 83.50 99 ALA A O 1
ATOM 745 N N . GLY A 1 100 ? 22.904 -1.355 -27.082 1.00 86.06 100 GLY A N 1
ATOM 746 C CA . GLY A 1 100 ? 22.025 -1.440 -28.234 1.00 86.06 100 GLY A CA 1
ATOM 747 C C . GLY A 1 100 ? 21.182 -2.708 -28.275 1.00 86.06 100 GLY A C 1
ATOM 748 O O . GLY A 1 100 ? 20.616 -2.973 -29.316 1.00 86.06 100 GLY A O 1
ATOM 749 N N . GLN A 1 101 ? 21.058 -3.496 -27.205 1.00 89.62 101 GLN A N 1
ATOM 750 C CA . GLN A 1 101 ? 20.283 -4.749 -27.204 1.00 89.62 101 GLN A CA 1
ATOM 751 C C . GLN A 1 101 ? 18.825 -4.514 -26.801 1.00 89.62 101 GLN A C 1
ATOM 753 O O . GLN A 1 101 ? 18.556 -3.700 -25.918 1.00 89.62 101 GLN A O 1
ATOM 758 N N . LEU A 1 102 ? 17.887 -5.227 -27.430 1.00 91.06 102 LEU A N 1
ATOM 759 C CA . LEU A 1 102 ? 16.457 -5.136 -27.138 1.00 91.06 102 LEU A CA 1
ATOM 760 C C . LEU A 1 102 ? 16.169 -5.613 -25.709 1.00 91.06 102 LEU A C 1
ATOM 762 O O . LEU A 1 102 ? 16.503 -6.735 -25.342 1.00 91.06 102 LEU A O 1
ATOM 766 N N . THR A 1 103 ? 15.505 -4.766 -24.926 1.00 89.62 103 THR A N 1
ATOM 767 C CA . THR A 1 103 ? 15.169 -5.037 -23.519 1.00 89.62 103 THR A CA 1
ATOM 768 C C . THR A 1 103 ? 13.680 -5.175 -23.275 1.00 89.62 103 THR A C 1
ATOM 770 O O . THR A 1 103 ? 13.284 -5.959 -22.417 1.00 89.62 103 THR A O 1
ATOM 773 N N . SER A 1 104 ? 12.842 -4.407 -23.979 1.00 90.94 104 SER A N 1
ATOM 774 C CA . SER A 1 104 ? 11.393 -4.411 -23.750 1.00 90.94 104 SER A CA 1
ATOM 775 C C . SER A 1 104 ? 10.608 -4.000 -24.994 1.00 90.94 104 SER A C 1
ATOM 777 O O . SER A 1 104 ? 11.137 -3.366 -25.910 1.00 90.94 104 SER A O 1
ATOM 779 N N . ILE A 1 105 ? 9.315 -4.320 -24.974 1.00 93.25 105 ILE A N 1
ATOM 780 C CA . ILE A 1 105 ? 8.299 -3.821 -25.900 1.00 93.25 105 ILE A CA 1
ATOM 781 C C . ILE A 1 105 ? 7.170 -3.149 -25.111 1.00 93.25 105 ILE A C 1
ATOM 783 O O . ILE A 1 105 ? 6.628 -3.714 -24.160 1.00 93.25 105 ILE A O 1
ATOM 787 N N . TYR A 1 106 ? 6.824 -1.929 -25.507 1.00 92.56 106 TYR A N 1
ATOM 788 C CA . TYR A 1 106 ? 5.708 -1.152 -24.978 1.00 92.56 106 TYR A CA 1
ATOM 789 C C . TYR A 1 106 ? 4.553 -1.232 -25.975 1.00 92.56 106 TYR A C 1
ATOM 791 O O . TYR A 1 106 ? 4.598 -0.606 -27.033 1.00 92.56 106 TYR A O 1
ATOM 799 N N . LEU A 1 107 ? 3.547 -2.046 -25.667 1.00 93.81 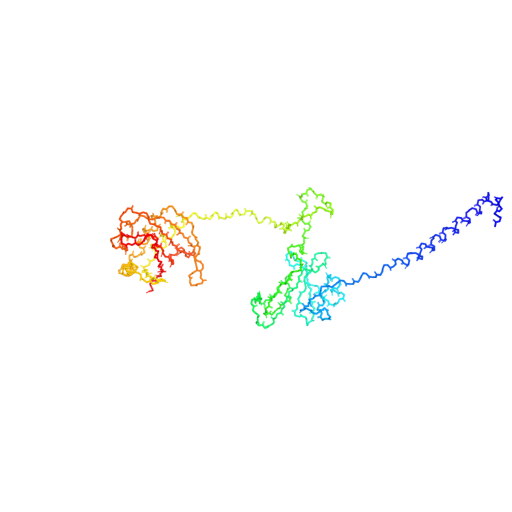107 LEU A N 1
ATOM 800 C CA . LEU A 1 107 ? 2.374 -2.254 -26.513 1.00 93.81 107 LEU A CA 1
ATOM 801 C C . LEU A 1 107 ? 1.349 -1.147 -26.272 1.00 93.81 107 LEU A C 1
ATOM 803 O O . LEU A 1 107 ? 1.137 -0.755 -25.126 1.00 93.81 107 LEU A O 1
ATOM 807 N N . ILE A 1 108 ? 0.693 -0.679 -27.334 1.00 93.06 108 ILE A N 1
ATOM 808 C CA . ILE A 1 108 ? -0.252 0.441 -27.292 1.00 93.06 108 ILE A CA 1
ATOM 809 C C . ILE A 1 108 ? -1.603 0.004 -27.859 1.00 93.06 108 ILE A C 1
ATOM 811 O O . ILE A 1 108 ? -1.683 -0.592 -28.931 1.00 93.06 108 ILE A O 1
ATOM 815 N N . SER A 1 109 ? -2.681 0.365 -27.166 1.00 93.75 109 SER A N 1
ATOM 816 C CA . SER A 1 109 ? -4.054 0.253 -27.653 1.00 93.75 109 SER A CA 1
ATOM 817 C C . SER A 1 109 ? -4.809 1.563 -27.459 1.00 93.75 109 SER A C 1
ATOM 819 O O . SER A 1 109 ? -4.767 2.169 -26.391 1.00 93.75 109 SER A O 1
ATOM 821 N N . LYS A 1 110 ? -5.554 1.982 -28.487 1.00 93.00 110 LYS A N 1
ATOM 822 C CA . LYS A 1 110 ? -6.517 3.093 -28.389 1.00 93.00 110 LYS A CA 1
ATOM 823 C C . LYS A 1 110 ? -7.852 2.656 -27.776 1.00 93.00 110 LYS A C 1
ATOM 825 O O . LYS A 1 110 ? -8.576 3.487 -27.242 1.00 93.00 110 LYS A O 1
ATOM 830 N N . GLY A 1 111 ? -8.179 1.368 -27.876 1.00 93.62 111 GLY A N 1
ATOM 831 C CA . GLY A 1 111 ? -9.360 0.781 -27.248 1.00 93.62 111 GLY A CA 1
ATOM 832 C C . GLY A 1 111 ? -9.093 0.402 -25.796 1.00 93.62 111 GLY A C 1
ATOM 833 O O . GLY A 1 111 ? -7.943 0.156 -25.418 1.00 93.62 111 GLY A O 1
ATOM 834 N N . GLU A 1 112 ? -10.163 0.337 -25.008 1.00 94.06 112 GLU A N 1
ATOM 835 C CA . GLU A 1 112 ? -10.123 -0.152 -23.632 1.00 94.06 112 GLU A CA 1
ATOM 836 C C . GLU A 1 112 ? -9.602 -1.590 -23.566 1.00 94.06 112 GLU A C 1
ATOM 838 O O . GLU A 1 112 ? -9.988 -2.436 -24.374 1.00 94.06 112 GLU A O 1
ATOM 843 N N . MET A 1 113 ? -8.696 -1.848 -22.621 1.00 94.88 113 MET A N 1
ATOM 844 C CA . MET A 1 113 ? -8.051 -3.146 -22.447 1.00 94.88 113 MET A CA 1
ATOM 845 C C . MET A 1 113 ? -8.219 -3.641 -21.008 1.00 94.88 113 MET A C 1
ATOM 847 O O . MET A 1 113 ? -8.126 -2.848 -20.071 1.00 94.88 113 MET A O 1
ATOM 851 N N . PRO A 1 114 ? -8.430 -4.950 -20.796 1.00 94.38 114 PRO A N 1
ATOM 852 C CA . PRO A 1 114 ? -8.522 -5.510 -19.455 1.00 94.38 114 PRO A CA 1
ATOM 853 C C . PRO A 1 114 ? -7.150 -5.512 -18.753 1.00 94.38 114 PRO A C 1
ATOM 855 O O . PRO A 1 114 ? -6.105 -5.401 -19.406 1.00 94.38 114 PRO A O 1
ATOM 858 N N . PRO A 1 115 ? -7.105 -5.715 -17.424 1.00 87.88 115 PRO A N 1
ATOM 859 C CA . PRO A 1 115 ? -5.859 -6.018 -16.724 1.00 87.88 115 PRO A CA 1
ATOM 860 C C . PRO A 1 115 ? -5.083 -7.157 -17.421 1.00 87.88 115 PRO A C 1
ATOM 862 O O . PRO A 1 115 ? -5.708 -8.114 -17.882 1.00 87.88 115 PRO A O 1
ATOM 865 N N . PRO A 1 116 ? -3.739 -7.092 -17.515 1.00 93.06 116 PRO A N 1
ATOM 866 C CA . PRO A 1 116 ? -2.822 -6.206 -16.786 1.00 93.06 116 PRO A CA 1
ATOM 867 C C . PRO A 1 116 ? -2.551 -4.837 -17.438 1.00 93.06 116 PRO A C 1
ATOM 869 O O . PRO A 1 116 ? -1.704 -4.099 -16.934 1.00 93.06 116 PRO A O 1
ATOM 872 N N . TRP A 1 117 ? -3.241 -4.484 -18.527 1.00 91.56 117 TRP A N 1
ATOM 873 C CA . TRP A 1 117 ? -3.047 -3.201 -19.206 1.00 91.56 117 TRP A CA 1
ATOM 874 C C . TRP A 1 117 ? -3.388 -2.020 -18.291 1.00 91.56 117 TRP A C 1
ATOM 876 O O . TRP A 1 117 ? -4.234 -2.117 -17.396 1.00 91.56 117 TRP A O 1
ATOM 886 N N . LYS A 1 118 ? -2.722 -0.886 -18.516 1.00 86.88 118 LYS A N 1
ATOM 887 C CA . LYS A 1 118 ? -2.936 0.357 -17.765 1.00 86.88 118 LYS A CA 1
ATOM 888 C C . LYS A 1 118 ? -3.264 1.503 -18.710 1.00 86.88 118 LYS A C 1
ATOM 890 O O . LYS A 1 118 ? -2.628 1.639 -19.748 1.00 86.88 118 LYS A O 1
ATOM 895 N N . SER A 1 119 ? -4.230 2.339 -18.340 1.00 86.38 119 SER A N 1
ATOM 896 C CA . SER A 1 119 ? -4.507 3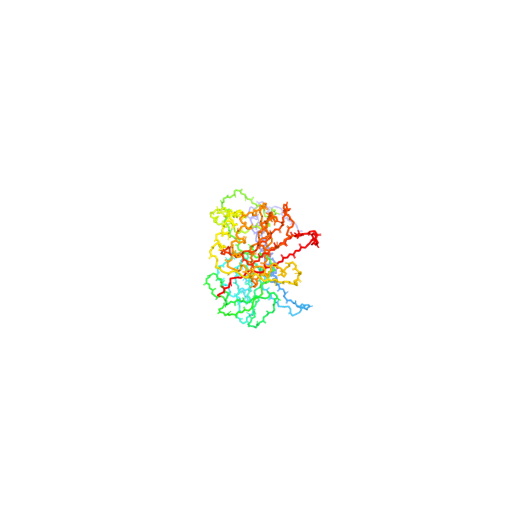.593 -19.048 1.00 86.38 119 SER A CA 1
ATOM 897 C C . SER A 1 119 ? -3.469 4.649 -18.663 1.00 86.38 119 SER A C 1
ATOM 899 O O . SER A 1 119 ? -3.182 4.830 -17.480 1.00 86.38 119 SER A O 1
ATOM 901 N N . GLY A 1 120 ? -2.946 5.370 -19.651 1.00 80.94 120 GLY A N 1
ATOM 902 C CA . GLY A 1 120 ? -2.087 6.541 -19.482 1.00 80.94 120 GLY A CA 1
ATOM 903 C C . GLY A 1 120 ? -2.512 7.667 -20.424 1.00 80.94 120 GLY A C 1
ATOM 904 O O . GLY A 1 120 ? -3.086 7.405 -21.480 1.00 80.94 120 GLY A O 1
ATOM 905 N N . GLU A 1 121 ? -2.262 8.915 -20.030 1.00 81.62 121 GLU A N 1
ATOM 906 C CA . GLU A 1 121 ? -2.632 10.098 -20.827 1.00 81.62 121 GLU A CA 1
ATOM 907 C C . GLU A 1 121 ? -1.601 10.404 -21.925 1.00 81.62 121 GLU A C 1
ATOM 909 O O . GLU A 1 121 ? -1.980 10.779 -23.027 1.00 81.62 121 GLU A O 1
ATOM 914 N N . ASN A 1 122 ? -0.310 10.188 -21.657 1.00 81.44 122 ASN A N 1
ATOM 915 C CA . ASN A 1 122 ? 0.786 10.329 -22.617 1.00 81.44 122 ASN A CA 1
ATOM 916 C C . ASN A 1 122 ? 1.978 9.422 -22.240 1.00 81.44 122 ASN A C 1
ATOM 918 O O . ASN A 1 122 ? 2.031 8.845 -21.149 1.00 81.44 122 ASN A O 1
ATOM 922 N N . LEU A 1 123 ? 2.946 9.284 -23.151 1.00 83.56 123 LEU A N 1
ATOM 923 C CA . LEU A 1 123 ? 4.252 8.674 -22.892 1.00 83.56 123 LEU A CA 1
ATOM 924 C C . LEU A 1 123 ? 5.355 9.699 -23.155 1.00 83.56 123 LEU A C 1
ATOM 926 O O . LEU A 1 123 ? 5.626 10.041 -24.303 1.00 83.56 123 LEU A O 1
ATOM 930 N N . ILE A 1 124 ? 6.040 10.124 -22.092 1.00 78.56 124 ILE A N 1
ATOM 931 C CA . ILE A 1 124 ? 7.182 11.044 -22.171 1.00 78.56 124 ILE A CA 1
ATOM 932 C C . ILE A 1 124 ? 8.498 10.283 -21.981 1.00 78.56 124 ILE A C 1
ATOM 934 O O . ILE A 1 124 ? 8.660 9.509 -21.022 1.00 78.56 124 ILE A O 1
ATOM 938 N N . ALA A 1 125 ? 9.472 10.567 -22.846 1.00 71.19 125 ALA A N 1
ATOM 939 C CA . ALA A 1 125 ? 10.863 10.156 -22.688 1.00 71.19 125 ALA A CA 1
ATOM 940 C C . ALA A 1 125 ? 11.809 11.303 -23.069 1.00 71.19 125 ALA A C 1
ATOM 942 O O . ALA A 1 125 ? 11.623 11.968 -24.081 1.00 71.19 125 ALA A O 1
ATOM 943 N N . SER A 1 126 ? 12.830 11.549 -22.243 1.00 68.44 126 SER A N 1
ATOM 944 C CA . SER A 1 126 ? 13.817 12.622 -22.458 1.00 68.44 126 SER A CA 1
ATOM 945 C C . SER A 1 126 ? 13.195 14.010 -22.700 1.00 68.44 126 SER A C 1
ATOM 947 O O . SER A 1 126 ? 13.753 14.814 -23.438 1.00 68.44 126 SER A O 1
ATOM 949 N N . GLY A 1 127 ? 12.043 14.290 -22.079 1.00 68.38 127 GLY A N 1
ATOM 950 C CA . GLY A 1 127 ? 11.315 15.555 -22.244 1.00 68.38 127 GLY A CA 1
ATOM 951 C C . GLY A 1 127 ? 10.527 15.682 -23.552 1.00 68.38 127 GLY A C 1
ATOM 952 O O . GLY A 1 127 ? 9.977 16.746 -23.807 1.00 68.38 127 GLY A O 1
ATOM 953 N N . ILE A 1 128 ? 10.461 14.620 -24.359 1.00 71.81 128 ILE A N 1
ATOM 954 C CA . ILE A 1 128 ? 9.707 14.556 -25.614 1.00 71.81 128 ILE A CA 1
ATOM 955 C C . ILE A 1 128 ? 8.509 13.624 -25.411 1.00 71.81 128 ILE A C 1
ATOM 957 O O . ILE A 1 128 ? 8.650 12.527 -24.859 1.00 71.81 128 ILE A O 1
ATOM 961 N N . GLU A 1 129 ? 7.330 14.062 -25.844 1.00 80.81 129 GLU A N 1
ATOM 962 C CA . GLU A 1 129 ? 6.145 13.208 -25.920 1.00 80.81 129 GLU A CA 1
ATOM 963 C C . GLU A 1 129 ? 6.308 12.238 -27.095 1.00 80.81 129 GLU A C 1
ATOM 965 O O . GLU A 1 129 ? 6.316 12.641 -28.252 1.00 80.81 129 GLU A O 1
ATOM 970 N N . ILE A 1 130 ? 6.494 10.953 -26.786 1.00 83.50 130 ILE A N 1
ATOM 971 C CA . ILE A 1 130 ? 6.559 9.870 -27.778 1.00 83.50 130 ILE A CA 1
ATOM 972 C C . ILE A 1 130 ? 5.145 9.419 -28.165 1.00 83.50 130 ILE A C 1
ATOM 974 O O . ILE A 1 130 ? 4.894 9.033 -29.304 1.00 83.50 130 ILE A O 1
ATOM 978 N N . VAL A 1 131 ? 4.223 9.453 -27.202 1.00 87.19 131 VAL A N 1
ATOM 979 C CA . VAL A 1 131 ? 2.791 9.233 -27.423 1.00 87.19 131 VAL A CA 1
ATOM 980 C C . VAL A 1 131 ? 2.059 10.391 -26.767 1.00 87.19 131 VAL A C 1
ATOM 982 O O . VAL A 1 131 ? 2.117 10.528 -25.548 1.00 87.19 131 VAL A O 1
ATOM 985 N N . ASP A 1 132 ? 1.398 11.217 -27.566 1.00 91.00 132 ASP A N 1
ATOM 986 C CA . ASP A 1 132 ? 0.747 12.477 -27.174 1.00 91.00 132 ASP A CA 1
ATOM 987 C C . ASP A 1 132 ? -0.772 12.336 -26.963 1.00 91.00 132 ASP A C 1
ATOM 989 O O . ASP A 1 132 ? -1.489 13.318 -26.777 1.00 91.00 132 ASP A O 1
ATOM 993 N N . TYR A 1 133 ? -1.284 11.105 -26.991 1.00 91.12 133 TYR A N 1
ATOM 994 C C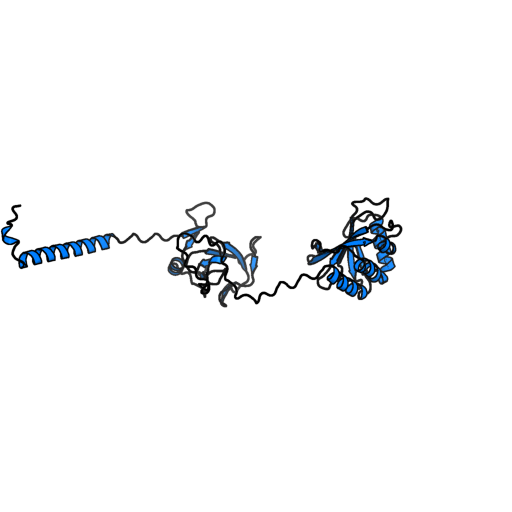A . TYR A 1 133 ? -2.700 10.801 -26.823 1.00 91.12 133 TYR A CA 1
ATOM 995 C C . TYR A 1 133 ? -2.932 9.742 -25.750 1.00 91.12 133 TYR A C 1
ATOM 997 O O . TYR A 1 133 ? -2.100 8.861 -25.515 1.00 91.12 133 TYR A O 1
ATOM 1005 N N . LYS A 1 134 ? -4.128 9.774 -25.156 1.00 91.81 134 LYS A N 1
ATOM 1006 C CA . LYS A 1 134 ? -4.573 8.786 -24.174 1.00 91.81 134 LYS A CA 1
ATOM 1007 C C . LYS A 1 134 ? -4.629 7.384 -24.769 1.00 91.81 134 LYS A C 1
ATOM 1009 O O . LYS A 1 134 ? -5.255 7.164 -25.806 1.00 91.81 134 LYS A O 1
ATOM 1014 N N . HIS A 1 135 ? -4.027 6.422 -24.083 1.00 91.81 135 HIS A N 1
ATOM 1015 C CA . HIS A 1 135 ? -3.940 5.046 -24.552 1.00 91.81 135 HIS A CA 1
ATOM 1016 C C . HIS A 1 135 ? -3.836 4.043 -23.403 1.00 91.81 135 HIS A C 1
ATOM 1018 O O . HIS A 1 135 ? -3.426 4.358 -22.285 1.00 91.81 135 HIS A O 1
ATOM 1024 N N . TRP A 1 136 ? -4.182 2.798 -23.706 1.00 92.50 136 TRP A N 1
ATOM 1025 C CA . TRP A 1 136 ? -3.877 1.651 -22.869 1.00 92.50 136 TRP A CA 1
ATOM 1026 C C . TRP A 1 136 ? -2.516 1.097 -23.254 1.00 92.50 136 TRP A C 1
ATOM 1028 O O . TRP A 1 136 ? -2.215 0.952 -24.439 1.00 92.50 136 TRP A O 1
ATOM 1038 N N . ASN A 1 137 ? -1.701 0.769 -22.257 1.00 92.12 137 ASN A N 1
ATOM 1039 C CA . ASN A 1 137 ? -0.383 0.200 -22.468 1.00 92.12 137 ASN A CA 1
ATOM 1040 C C . ASN A 1 137 ? -0.141 -1.078 -21.669 1.00 92.12 137 ASN A C 1
ATOM 1042 O O . ASN A 1 137 ? -0.675 -1.264 -20.572 1.00 92.12 137 ASN A O 1
ATOM 1046 N N . LEU A 1 138 ? 0.693 -1.940 -22.245 1.00 90.50 138 LEU A N 1
ATOM 1047 C CA . LEU A 1 138 ? 1.264 -3.113 -21.600 1.00 90.50 138 LEU A CA 1
ATOM 1048 C C . LEU A 1 138 ? 2.757 -3.159 -21.914 1.00 90.50 138 LEU A C 1
ATOM 1050 O O . LEU A 1 138 ? 3.158 -3.205 -23.077 1.00 90.50 138 LEU A O 1
ATOM 1054 N N . LEU A 1 139 ? 3.576 -3.161 -20.866 1.00 90.00 139 LEU A N 1
ATOM 1055 C CA . LEU A 1 139 ? 5.024 -3.249 -20.980 1.00 90.00 139 LEU A CA 1
ATOM 1056 C C . LEU A 1 139 ? 5.474 -4.691 -20.743 1.00 90.00 139 LEU A C 1
ATOM 1058 O O . LEU A 1 139 ? 5.180 -5.273 -19.699 1.00 90.00 139 LEU A O 1
ATOM 1062 N N . VAL A 1 140 ? 6.189 -5.256 -21.713 1.00 90.75 140 VAL A N 1
ATOM 1063 C CA . VAL A 1 140 ? 6.752 -6.608 -21.634 1.00 90.75 140 VAL A CA 1
ATOM 1064 C C . VAL A 1 140 ? 8.269 -6.508 -21.695 1.00 90.75 140 VAL A C 1
ATOM 1066 O O . VAL A 1 140 ? 8.824 -5.953 -22.642 1.00 90.75 140 VAL A O 1
ATOM 1069 N N . HIS A 1 141 ? 8.935 -7.046 -20.678 1.00 89.31 141 HIS A N 1
ATOM 1070 C CA . HIS A 1 141 ? 10.389 -7.037 -20.550 1.00 89.31 141 HIS A CA 1
ATOM 1071 C C . HIS A 1 141 ? 10.978 -8.385 -20.988 1.00 89.31 141 HIS A C 1
ATOM 1073 O O . HIS A 1 141 ? 10.531 -9.433 -20.526 1.00 89.31 141 HIS A O 1
ATOM 1079 N N . PHE A 1 142 ? 11.983 -8.351 -21.864 1.00 86.50 142 PHE A N 1
ATOM 1080 C CA . PHE A 1 142 ? 12.782 -9.509 -22.290 1.00 86.50 142 PHE A CA 1
ATOM 1081 C C . PHE A 1 142 ? 14.102 -9.621 -21.520 1.00 86.50 142 PHE A C 1
ATOM 1083 O O . PHE A 1 142 ? 14.689 -10.696 -21.445 1.00 86.50 142 PHE A O 1
ATOM 1090 N N . ASP A 1 143 ? 14.551 -8.507 -20.945 1.00 81.19 143 ASP A N 1
ATOM 1091 C CA . ASP A 1 143 ? 15.718 -8.407 -20.076 1.00 81.19 143 ASP A CA 1
ATOM 1092 C C . ASP A 1 143 ? 15.388 -7.498 -18.880 1.00 81.19 143 ASP A C 1
ATOM 1094 O O . AS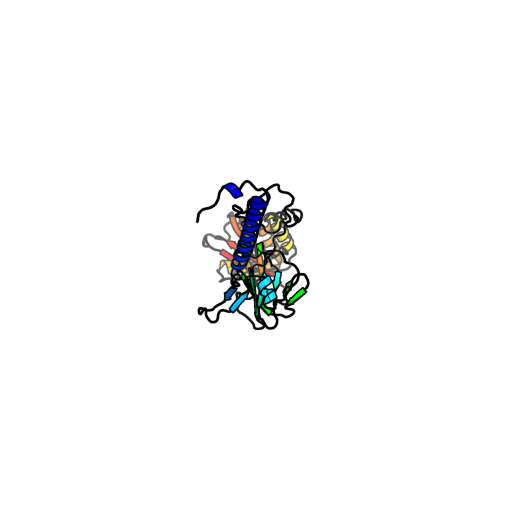P A 1 143 ? 14.345 -6.840 -18.851 1.00 81.19 143 ASP A O 1
ATOM 1098 N N . ASN A 1 144 ? 16.262 -7.446 -17.878 1.00 75.25 144 ASN A N 1
ATOM 1099 C CA . ASN A 1 144 ? 16.086 -6.594 -16.713 1.00 75.25 144 ASN A CA 1
ATOM 1100 C C . ASN A 1 144 ? 16.100 -5.100 -17.119 1.00 75.25 144 ASN A C 1
ATOM 1102 O O . ASN A 1 144 ? 17.153 -4.565 -17.490 1.00 75.25 144 ASN A O 1
ATOM 1106 N N . PRO A 1 145 ? 14.973 -4.371 -16.994 1.00 65.94 145 PRO A N 1
ATOM 1107 C CA . PRO A 1 145 ? 14.903 -2.972 -17.411 1.00 65.94 145 PRO A CA 1
ATOM 1108 C C . PRO A 1 145 ? 15.797 -2.060 -16.562 1.00 65.94 145 PRO A C 1
ATOM 1110 O O . PRO A 1 145 ? 16.280 -1.038 -17.050 1.00 65.94 145 PRO A O 1
ATOM 1113 N N . LEU A 1 146 ? 16.104 -2.453 -15.318 1.00 68.75 146 LEU A N 1
ATOM 1114 C CA . LEU A 1 146 ? 16.985 -1.694 -14.426 1.00 68.75 146 LEU A CA 1
ATOM 1115 C C . LEU A 1 146 ? 18.430 -1.629 -14.938 1.00 68.75 146 LEU A C 1
ATOM 1117 O O . LEU A 1 146 ? 19.169 -0.723 -14.559 1.00 68.75 146 LEU A O 1
ATOM 1121 N N . SER A 1 147 ? 18.835 -2.548 -15.819 1.00 70.19 147 SER A N 1
ATOM 1122 C CA . SER A 1 147 ? 20.159 -2.539 -16.451 1.00 70.19 147 SER A CA 1
ATOM 1123 C C . SER A 1 147 ? 20.216 -1.829 -17.802 1.00 70.19 147 SER A C 1
ATOM 1125 O O . SER A 1 147 ? 21.310 -1.712 -18.353 1.00 70.19 147 SER A O 1
ATOM 1127 N N . ALA A 1 148 ? 19.094 -1.328 -18.334 1.00 68.06 148 ALA A N 1
ATOM 1128 C CA . ALA A 1 148 ? 19.036 -0.813 -19.701 1.00 68.06 148 ALA A CA 1
ATOM 1129 C C . ALA A 1 148 ? 19.965 0.396 -19.939 1.00 68.06 148 ALA A C 1
ATOM 1131 O O . ALA A 1 148 ? 20.540 0.523 -21.011 1.00 68.06 148 ALA A O 1
ATOM 1132 N N . CYS A 1 149 ? 20.212 1.252 -18.947 1.00 73.75 149 CYS A N 1
ATOM 1133 C CA . CYS A 1 149 ? 21.157 2.362 -19.107 1.00 73.75 149 CYS A CA 1
ATOM 1134 C C . CYS A 1 149 ? 22.060 2.502 -17.884 1.00 73.75 149 CYS A C 1
ATOM 1136 O O . CYS A 1 149 ? 21.881 3.407 -17.074 1.00 73.75 149 CYS A O 1
ATOM 1138 N N . LYS A 1 150 ? 23.028 1.584 -17.740 1.00 65.19 150 LYS A N 1
ATOM 1139 C CA . LYS A 1 150 ? 24.049 1.667 -16.684 1.00 65.19 150 LYS A CA 1
ATOM 1140 C C . LYS A 1 150 ? 24.878 2.941 -16.865 1.00 65.19 150 LYS A C 1
ATOM 1142 O O . LYS A 1 150 ? 25.563 3.097 -17.876 1.00 65.19 150 LYS A O 1
ATOM 1147 N N . THR A 1 151 ? 24.865 3.829 -15.880 1.00 52.16 151 THR A N 1
ATOM 1148 C CA . THR A 1 151 ? 25.782 4.968 -15.831 1.00 52.16 151 THR A CA 1
ATOM 1149 C C . THR A 1 151 ? 27.171 4.498 -15.387 1.00 52.16 151 THR A C 1
ATOM 1151 O O . THR A 1 151 ? 27.325 3.830 -14.369 1.00 52.16 151 THR A O 1
ATOM 1154 N N . LEU A 1 152 ? 28.224 4.864 -16.131 1.00 44.22 152 LEU A N 1
ATOM 1155 C CA . LEU A 1 152 ? 29.638 4.605 -15.787 1.00 44.22 152 LEU A CA 1
ATOM 1156 C C . LEU A 1 152 ? 30.131 5.425 -14.569 1.00 44.22 152 LEU A C 1
ATOM 1158 O O . LEU A 1 152 ? 31.321 5.706 -14.432 1.00 44.22 152 LEU A O 1
ATOM 1162 N N . GLN A 1 153 ? 29.242 5.835 -13.665 1.00 38.62 153 GLN A N 1
ATOM 1163 C CA . GLN A 1 153 ? 29.593 6.619 -12.483 1.00 38.62 153 GLN A CA 1
ATOM 1164 C C . GLN A 1 153 ? 29.769 5.730 -11.248 1.00 38.62 153 GLN A C 1
ATOM 1166 O O . GLN A 1 153 ? 29.044 5.827 -10.264 1.00 38.62 153 GLN A O 1
ATOM 1171 N N . SER A 1 154 ? 30.820 4.912 -11.265 1.00 36.47 154 SER A N 1
ATOM 1172 C CA . SER A 1 154 ? 31.528 4.553 -10.033 1.00 36.47 154 SER A CA 1
ATOM 1173 C C . SER A 1 154 ? 33.014 4.816 -10.228 1.00 36.47 154 SER A C 1
ATOM 1175 O O . SER A 1 154 ? 33.799 3.921 -10.520 1.00 36.47 154 SER A O 1
ATOM 1177 N N . LYS A 1 155 ? 33.407 6.085 -10.100 1.00 35.16 155 LYS A N 1
ATOM 1178 C CA . LYS A 1 155 ? 34.820 6.492 -10.114 1.00 35.16 155 LYS A CA 1
ATOM 1179 C C . LYS A 1 155 ? 35.462 6.478 -8.717 1.00 35.16 155 LYS A C 1
ATOM 1181 O O . LYS A 1 155 ? 36.607 6.883 -8.594 1.00 35.16 155 LYS A O 1
ATOM 1186 N N . ASN A 1 156 ? 34.753 5.997 -7.687 1.00 32.44 156 ASN A N 1
ATOM 1187 C CA . ASN A 1 156 ? 35.197 6.041 -6.285 1.00 32.44 156 ASN A CA 1
ATOM 1188 C C . ASN A 1 156 ? 35.136 4.686 -5.555 1.00 32.44 156 ASN A C 1
ATOM 1190 O O . ASN A 1 156 ? 34.902 4.643 -4.350 1.00 32.44 156 ASN A O 1
ATOM 1194 N N . THR A 1 157 ? 35.396 3.584 -6.252 1.00 33.34 157 THR A N 1
ATOM 1195 C CA . THR A 1 157 ? 35.837 2.344 -5.603 1.00 33.34 157 THR A CA 1
ATOM 1196 C C . THR A 1 157 ? 36.848 1.655 -6.503 1.00 33.34 157 THR A C 1
ATOM 1198 O O . THR A 1 157 ? 36.552 1.261 -7.626 1.00 33.34 157 THR A O 1
ATOM 1201 N N . SER A 1 158 ? 38.073 1.556 -6.005 1.00 36.97 158 SER A N 1
ATOM 1202 C CA . SER A 1 158 ? 39.156 0.753 -6.553 1.00 36.97 158 SER A CA 1
ATOM 1203 C C . SER A 1 158 ? 38.677 -0.693 -6.693 1.00 36.97 158 SER A C 1
ATOM 1205 O O . SER A 1 158 ? 38.459 -1.376 -5.696 1.00 36.97 158 SER A O 1
ATOM 1207 N N . GLY A 1 159 ? 38.485 -1.148 -7.926 1.00 27.56 159 GLY A N 1
ATOM 1208 C CA . GLY A 1 159 ? 38.048 -2.506 -8.224 1.00 27.56 159 GLY A CA 1
ATOM 1209 C C . GLY A 1 159 ? 37.959 -2.715 -9.726 1.00 27.56 159 GLY A C 1
ATOM 1210 O O . GLY A 1 159 ? 36.909 -2.526 -10.327 1.00 27.56 159 GLY A O 1
ATOM 1211 N N . TYR A 1 160 ? 39.091 -3.053 -10.338 1.00 31.95 160 TYR A N 1
ATOM 1212 C CA . TYR A 1 160 ? 39.127 -3.647 -11.669 1.00 31.95 160 TYR A CA 1
ATOM 1213 C C . TYR A 1 160 ? 38.439 -5.014 -11.568 1.00 31.95 160 TYR A C 1
ATOM 1215 O O . TYR A 1 160 ? 38.967 -5.903 -10.901 1.00 31.95 160 TYR A O 1
ATOM 1223 N N . CYS A 1 161 ? 37.257 -5.172 -12.162 1.00 36.72 161 CYS A N 1
ATOM 1224 C CA . CYS A 1 161 ? 36.590 -6.470 -12.228 1.00 36.72 161 CYS A CA 1
ATOM 1225 C C . CYS A 1 161 ? 36.785 -7.077 -13.622 1.00 36.72 161 CYS A C 1
ATOM 1227 O O . CYS A 1 161 ? 36.440 -6.468 -14.634 1.00 36.72 161 CYS A O 1
ATOM 1229 N N . ASP A 1 162 ? 37.375 -8.269 -13.635 1.00 32.69 162 ASP A N 1
ATOM 1230 C CA . ASP A 1 162 ? 37.680 -9.103 -14.799 1.00 32.69 162 ASP A CA 1
ATOM 1231 C C . ASP A 1 162 ? 36.375 -9.572 -15.501 1.00 32.69 162 ASP A C 1
ATOM 1233 O O . ASP A 1 162 ? 35.389 -9.839 -14.803 1.00 32.69 162 ASP A O 1
ATOM 1237 N N . PRO A 1 163 ? 36.313 -9.721 -16.845 1.00 37.44 163 PRO A N 1
ATOM 1238 C CA . PRO A 1 163 ? 35.068 -9.943 -17.598 1.00 37.44 163 PRO A CA 1
ATOM 1239 C C . PRO A 1 163 ? 34.325 -11.260 -17.316 1.00 37.44 163 PRO A C 1
ATOM 1241 O O . PRO A 1 163 ? 33.270 -11.488 -17.901 1.00 37.44 163 PRO A O 1
ATOM 1244 N N . ILE A 1 164 ? 34.859 -12.145 -16.468 1.00 34.41 164 ILE A N 1
ATOM 1245 C CA . ILE A 1 164 ? 34.371 -13.526 -16.306 1.00 34.41 164 ILE A CA 1
ATOM 1246 C C . ILE A 1 164 ? 33.649 -13.745 -14.955 1.00 34.41 164 ILE A C 1
ATOM 1248 O O . ILE A 1 164 ? 32.974 -14.757 -14.785 1.00 34.41 164 ILE A O 1
ATOM 1252 N N . GLN A 1 165 ? 33.704 -12.802 -14.001 1.00 32.34 165 GLN A N 1
ATOM 1253 C CA . GLN A 1 165 ? 33.180 -13.016 -12.633 1.00 32.34 165 GLN A CA 1
ATOM 1254 C C . GLN A 1 165 ? 32.388 -11.847 -12.022 1.00 32.34 165 GLN A C 1
ATOM 1256 O O . GLN A 1 165 ? 32.458 -11.590 -10.822 1.00 32.34 165 GLN A O 1
ATOM 1261 N N . CYS A 1 166 ? 31.564 -11.158 -12.808 1.00 37.66 166 CYS A N 1
ATOM 1262 C CA . CYS A 1 166 ? 30.586 -10.218 -12.251 1.00 37.66 166 CYS A CA 1
ATOM 1263 C C . CYS A 1 166 ? 29.163 -10.780 -12.309 1.00 37.66 166 CYS A C 1
ATOM 1265 O O . CYS A 1 166 ? 28.379 -10.414 -13.182 1.00 37.66 166 CYS A O 1
ATOM 1267 N N . ASP A 1 167 ? 28.806 -11.606 -11.321 1.00 36.97 167 ASP A N 1
ATOM 1268 C CA . ASP A 1 167 ? 27.404 -11.815 -10.936 1.00 36.97 167 ASP A CA 1
ATOM 1269 C C . ASP A 1 167 ? 26.904 -10.554 -10.207 1.00 36.97 167 ASP A C 1
ATOM 1271 O O . ASP A 1 167 ? 26.817 -10.480 -8.984 1.00 36.97 167 ASP A O 1
ATOM 1275 N N . LEU A 1 168 ? 26.671 -9.488 -10.976 1.00 39.94 168 LEU A N 1
ATOM 1276 C CA . LEU A 1 168 ? 26.104 -8.233 -10.486 1.00 39.94 168 LEU A CA 1
ATOM 1277 C C . LEU A 1 168 ? 24.587 -8.270 -10.660 1.00 39.94 168 LEU A C 1
ATOM 1279 O O . LEU A 1 168 ? 24.009 -7.559 -11.488 1.00 39.94 168 LEU A O 1
ATOM 1283 N N . ARG A 1 169 ? 23.932 -9.096 -9.839 1.00 37.00 169 ARG A N 1
ATOM 1284 C CA . ARG A 1 169 ? 22.514 -8.926 -9.515 1.00 37.00 169 ARG A CA 1
ATOM 1285 C C . ARG A 1 169 ? 22.326 -7.549 -8.873 1.00 37.00 169 ARG A C 1
ATOM 1287 O O . ARG A 1 169 ? 22.625 -7.356 -7.703 1.00 37.00 169 ARG A O 1
ATOM 1294 N N . GLY A 1 170 ? 21.822 -6.603 -9.660 1.00 38.12 170 GLY A N 1
ATOM 1295 C CA . GLY A 1 170 ? 21.284 -5.333 -9.178 1.00 38.12 170 GLY A CA 1
ATOM 1296 C C . GLY A 1 170 ? 22.329 -4.293 -8.776 1.00 38.12 170 GLY A C 1
ATOM 1297 O O . GLY A 1 170 ? 22.585 -4.079 -7.599 1.00 38.12 170 GLY A O 1
ATOM 1298 N N . SER A 1 171 ? 22.838 -3.540 -9.749 1.00 38.06 171 SER A N 1
ATOM 1299 C CA . SER A 1 171 ? 23.309 -2.178 -9.489 1.00 38.06 171 SER A CA 1
ATOM 1300 C C . SER A 1 171 ? 22.387 -1.213 -10.226 1.00 38.06 171 SER A C 1
ATOM 1302 O O . SER A 1 171 ? 22.657 -0.821 -11.364 1.00 38.06 171 SER A O 1
ATOM 1304 N N . GLY A 1 172 ? 21.263 -0.877 -9.587 1.00 36.66 172 GLY A N 1
ATOM 1305 C CA . GLY A 1 172 ? 20.566 0.366 -9.906 1.00 36.66 172 GLY A CA 1
ATOM 1306 C C . GLY A 1 172 ? 21.539 1.533 -9.745 1.00 36.66 172 GLY A C 1
ATOM 1307 O O . GLY A 1 172 ? 22.552 1.409 -9.048 1.00 36.66 172 GLY A O 1
ATOM 1308 N N . GLU A 1 173 ? 21.273 2.646 -10.419 1.00 36.09 173 GLU A N 1
ATOM 1309 C CA . GLU A 1 173 ? 22.065 3.855 -10.231 1.00 36.09 173 GLU A CA 1
ATOM 1310 C C . GLU A 1 173 ? 22.245 4.124 -8.738 1.00 36.09 173 GLU A C 1
ATOM 1312 O O . GLU A 1 173 ? 21.279 4.094 -7.968 1.00 36.09 173 GLU A O 1
ATOM 1317 N N . ARG A 1 174 ? 23.482 4.397 -8.313 1.00 41.62 174 ARG A N 1
ATOM 1318 C CA . ARG A 1 174 ? 23.660 5.071 -7.037 1.00 41.62 174 ARG A CA 1
ATOM 1319 C C . ARG A 1 174 ? 23.039 6.439 -7.255 1.00 41.62 174 ARG A C 1
ATOM 1321 O O . ARG A 1 174 ? 23.686 7.311 -7.830 1.00 41.62 174 ARG A O 1
ATOM 1328 N N . ALA A 1 175 ? 21.788 6.605 -6.827 1.00 38.03 175 ALA A N 1
ATOM 1329 C CA . ALA A 1 175 ? 21.240 7.921 -6.574 1.00 38.03 175 ALA A CA 1
ATOM 1330 C C . ALA A 1 175 ? 22.369 8.709 -5.900 1.00 38.03 175 ALA A C 1
ATOM 1332 O O . ALA A 1 175 ? 22.971 8.197 -4.945 1.00 38.03 175 ALA A O 1
ATOM 1333 N N . THR A 1 176 ? 22.705 9.915 -6.389 1.00 38.53 176 THR A N 1
ATOM 1334 C CA . THR A 1 176 ? 23.310 10.913 -5.489 1.00 38.53 176 THR A CA 1
ATOM 1335 C C . THR A 1 176 ? 22.546 10.741 -4.199 1.00 38.53 176 THR A C 1
ATOM 1337 O O . THR A 1 176 ? 21.317 10.803 -4.320 1.00 38.53 176 THR A O 1
ATOM 1340 N N . PRO A 1 177 ? 23.178 10.385 -3.057 1.00 39.62 177 PRO A N 1
ATOM 1341 C CA . PRO A 1 177 ? 22.408 10.137 -1.862 1.00 39.62 177 PRO A CA 1
ATOM 1342 C C . PRO A 1 177 ? 21.514 11.356 -1.740 1.00 39.62 177 PRO A C 1
ATOM 1344 O O . PRO A 1 177 ? 22.021 12.459 -1.538 1.00 39.62 177 PRO A O 1
ATOM 1347 N N . THR A 1 178 ? 20.202 11.190 -1.958 1.00 43.88 178 THR A N 1
ATOM 1348 C CA . THR A 1 178 ? 19.244 12.067 -1.309 1.00 43.88 178 THR A CA 1
ATOM 1349 C C . THR A 1 178 ? 19.785 12.057 0.100 1.00 43.88 178 THR A C 1
ATOM 1351 O O . THR A 1 178 ? 19.931 10.930 0.608 1.00 43.88 178 THR A O 1
ATOM 1354 N N . PRO A 1 179 ? 20.281 13.205 0.621 1.00 45.22 179 PRO A N 1
ATOM 1355 C CA . PRO A 1 179 ? 20.979 13.241 1.900 1.00 45.22 179 PRO A CA 1
ATOM 1356 C C . PRO A 1 179 ? 20.207 12.309 2.791 1.00 45.22 179 PRO A C 1
ATOM 1358 O O . PRO A 1 179 ? 18.994 12.488 2.804 1.00 45.22 179 PRO A O 1
ATOM 1361 N N . TYR A 1 180 ? 20.820 11.237 3.311 1.00 49.22 180 TYR A N 1
ATOM 1362 C CA . TYR A 1 180 ? 20.049 10.186 3.972 1.00 49.22 180 TYR A CA 1
ATOM 1363 C C . TYR A 1 180 ? 19.189 10.878 5.024 1.00 49.22 180 TYR A C 1
ATOM 1365 O O . TYR A 1 180 ? 19.681 11.304 6.067 1.00 49.22 180 TYR A O 1
ATOM 1373 N N . ILE A 1 181 ? 17.919 11.083 4.687 1.00 50.72 181 ILE A N 1
ATOM 1374 C CA . ILE A 1 181 ? 16.935 11.572 5.614 1.00 50.72 181 ILE A CA 1
ATOM 1375 C C . ILE A 1 181 ? 16.586 10.262 6.263 1.00 50.72 181 ILE A C 1
ATOM 1377 O O . ILE A 1 181 ? 15.950 9.418 5.625 1.00 50.72 181 ILE A O 1
ATOM 1381 N N . SER A 1 182 ? 17.110 10.037 7.472 1.00 54.22 182 SER A N 1
ATOM 1382 C CA . SER A 1 182 ? 16.645 8.901 8.255 1.00 54.22 182 SER A CA 1
ATOM 1383 C C . SER A 1 182 ? 15.128 8.920 8.155 1.00 54.22 182 SER A C 1
ATOM 1385 O O . SER A 1 182 ? 14.575 10.012 8.362 1.00 54.22 182 SER A O 1
ATOM 1387 N N . PRO A 1 183 ? 14.470 7.806 7.779 1.00 48.66 183 PRO A N 1
ATOM 1388 C CA . PRO A 1 183 ? 13.019 7.787 7.690 1.00 48.66 183 PRO A CA 1
ATOM 1389 C C . PRO A 1 183 ? 12.507 8.455 8.953 1.00 48.66 183 PRO A C 1
ATOM 1391 O O . PRO A 1 183 ? 12.980 8.110 10.042 1.00 48.66 183 PRO A O 1
ATOM 1394 N N . THR A 1 184 ? 11.686 9.500 8.796 1.00 65.88 184 THR A N 1
ATOM 1395 C CA . THR A 1 184 ? 11.151 10.222 9.948 1.00 65.88 184 THR A CA 1
ATOM 1396 C C . THR A 1 184 ? 10.632 9.152 10.891 1.00 65.88 184 THR A C 1
ATOM 1398 O O . THR A 1 184 ? 9.800 8.359 10.437 1.00 65.88 184 THR A O 1
ATOM 1401 N N . PRO A 1 185 ? 11.184 9.034 12.117 1.00 75.62 185 PRO A N 1
ATOM 1402 C CA . PRO A 1 185 ? 10.841 7.932 12.993 1.00 75.62 185 PRO A CA 1
ATOM 1403 C C . PRO A 1 185 ? 9.329 7.832 13.043 1.00 75.62 185 PRO A C 1
ATOM 1405 O O . PRO A 1 185 ? 8.667 8.839 13.317 1.00 75.62 185 PRO A O 1
ATOM 1408 N N . THR A 1 186 ? 8.786 6.663 12.694 1.00 78.75 186 THR A N 1
ATOM 1409 C CA . THR A 1 186 ? 7.344 6.466 12.772 1.00 78.75 186 THR A CA 1
ATOM 1410 C C . THR A 1 186 ? 6.947 6.845 14.192 1.00 78.75 186 THR A C 1
ATOM 1412 O O . THR A 1 186 ? 7.504 6.272 15.136 1.00 78.75 186 THR A O 1
ATOM 1415 N N . PRO A 1 187 ? 6.068 7.844 14.372 1.00 86.00 187 PRO A N 1
ATOM 1416 C CA . PRO A 1 187 ? 5.705 8.296 15.702 1.00 86.00 187 PRO A CA 1
ATOM 1417 C C . PRO A 1 187 ? 5.194 7.101 16.500 1.00 86.00 187 PRO A C 1
ATOM 1419 O O . PRO A 1 187 ? 4.552 6.207 15.943 1.00 86.00 187 PRO A O 1
ATOM 1422 N N . GLN A 1 188 ? 5.493 7.059 17.795 1.00 90.44 188 GLN A N 1
ATOM 1423 C CA . GLN A 1 188 ? 4.967 5.998 18.646 1.00 90.44 188 GLN A CA 1
ATOM 1424 C C . GLN A 1 188 ? 3.434 6.047 18.644 1.00 90.44 188 GLN A C 1
ATOM 1426 O O . GLN A 1 188 ? 2.845 7.130 18.576 1.00 90.44 188 GLN A O 1
ATOM 1431 N N . ALA A 1 189 ? 2.788 4.881 18.727 1.00 91.38 189 ALA A N 1
ATOM 1432 C CA . ALA A 1 189 ? 1.328 4.786 18.765 1.00 91.38 189 ALA A CA 1
ATOM 1433 C C . ALA A 1 189 ? 0.738 5.649 19.896 1.00 91.38 189 ALA A C 1
ATOM 1435 O O . ALA A 1 189 ? -0.219 6.382 19.671 1.00 91.38 189 ALA A O 1
ATOM 1436 N N . SER A 1 190 ? 1.388 5.674 21.063 1.00 90.62 190 SER A N 1
ATOM 1437 C CA . SER A 1 190 ? 1.051 6.547 22.197 1.00 90.62 190 SER A CA 1
ATOM 1438 C C . SER A 1 190 ? 1.031 8.042 21.846 1.00 90.62 190 SER A C 1
ATOM 1440 O O . SER A 1 190 ? 0.121 8.760 22.253 1.00 90.62 190 SER A O 1
ATOM 1442 N N . THR A 1 191 ? 1.988 8.529 21.049 1.00 91.75 191 THR A N 1
ATOM 1443 C CA . THR A 1 191 ? 2.016 9.926 20.581 1.00 91.75 191 THR A CA 1
ATOM 1444 C C . THR A 1 191 ? 0.872 10.220 19.614 1.00 91.75 191 THR A C 1
ATOM 1446 O O . THR A 1 191 ? 0.332 11.324 19.604 1.00 91.75 191 THR A O 1
ATOM 1449 N N . ILE A 1 192 ? 0.493 9.244 18.787 1.00 94.31 192 ILE A N 1
ATOM 1450 C CA . ILE A 1 192 ? -0.662 9.382 17.899 1.00 94.31 192 ILE A CA 1
ATOM 1451 C C . ILE A 1 192 ? -1.963 9.418 18.703 1.00 94.31 192 ILE A C 1
ATOM 1453 O O . ILE A 1 192 ? -2.798 10.274 18.424 1.00 94.31 192 ILE A O 1
ATOM 1457 N N . LEU A 1 193 ? -2.107 8.588 19.739 1.00 94.62 193 LEU A N 1
ATOM 1458 C CA . LEU A 1 193 ? -3.290 8.598 20.606 1.00 94.62 193 LEU A CA 1
ATOM 1459 C C . LEU A 1 193 ? -3.512 9.959 21.271 1.00 94.62 193 LEU A C 1
ATOM 1461 O O . LEU A 1 193 ? -4.641 10.428 21.285 1.00 94.62 193 LEU A O 1
ATOM 1465 N N . GLN A 1 194 ? -2.454 10.662 21.693 1.00 93.88 194 GLN A N 1
ATOM 1466 C CA . GLN A 1 194 ? -2.584 12.036 22.207 1.00 93.88 194 GLN A CA 1
ATOM 1467 C C . GLN A 1 194 ? -3.245 12.983 21.192 1.00 93.88 194 GLN A C 1
ATOM 1469 O O . GLN A 1 194 ? -4.077 13.809 21.559 1.00 93.88 194 GLN A O 1
ATOM 1474 N N . LYS A 1 195 ? -2.907 12.856 19.902 1.00 94.94 195 LYS A N 1
ATOM 1475 C CA . LYS A 1 195 ? -3.529 13.656 18.834 1.00 94.94 195 LYS A CA 1
ATOM 1476 C C . LYS A 1 195 ? -4.976 13.242 18.577 1.00 94.94 195 LYS A C 1
ATOM 1478 O O . LYS A 1 195 ? -5.805 14.106 18.314 1.00 94.94 195 LYS A O 1
ATOM 1483 N N . VAL A 1 196 ? -5.276 11.947 18.680 1.00 95.94 196 VAL A N 1
ATOM 1484 C CA . VAL A 1 196 ? -6.644 11.422 18.566 1.00 95.94 196 VAL A CA 1
ATOM 1485 C C . VAL A 1 196 ? -7.516 11.950 19.708 1.00 95.94 196 VAL A C 1
ATOM 1487 O O . VAL A 1 196 ? -8.601 12.455 19.446 1.00 95.94 196 VAL A O 1
ATOM 1490 N N . THR A 1 197 ? -7.028 11.929 20.952 1.00 95.38 197 THR A N 1
ATOM 1491 C CA . THR A 1 197 ? -7.704 12.525 22.117 1.00 95.38 197 THR A CA 1
ATOM 1492 C C . THR A 1 197 ? -8.015 14.003 21.871 1.00 95.38 197 THR A C 1
ATOM 1494 O O . THR A 1 197 ? -9.157 14.422 22.037 1.00 95.38 197 THR A O 1
ATOM 1497 N N . VAL A 1 198 ? -7.044 14.789 21.384 1.00 93.94 198 VAL A N 1
ATOM 1498 C CA . VAL A 1 198 ? -7.275 16.202 21.024 1.00 93.94 198 VAL A CA 1
ATOM 1499 C C . VAL A 1 198 ? -8.356 16.334 19.945 1.00 93.94 198 VAL A C 1
ATOM 1501 O O . VAL A 1 198 ? -9.275 17.136 20.106 1.00 93.94 198 VAL A O 1
ATOM 1504 N N . SER A 1 199 ? -8.294 15.524 18.883 1.00 93.69 199 SER A N 1
ATOM 1505 C CA . SER A 1 199 ? -9.301 15.536 17.814 1.00 93.69 199 SER A CA 1
ATOM 1506 C C . SER A 1 199 ? -10.702 15.213 18.337 1.00 93.69 199 SER A C 1
ATOM 1508 O O . SER A 1 199 ? -11.653 15.889 17.953 1.00 93.69 199 SER A O 1
ATOM 1510 N N . LEU A 1 200 ? -10.838 14.230 19.232 1.00 93.31 200 LEU A N 1
ATOM 1511 C CA . LEU A 1 200 ? -12.116 13.872 19.849 1.00 93.31 200 LEU A CA 1
ATOM 1512 C C . LEU A 1 200 ? -12.670 15.021 20.691 1.00 93.31 200 LEU A C 1
ATOM 1514 O O . LEU A 1 200 ? -13.832 15.373 20.539 1.00 93.31 200 LEU A O 1
ATOM 1518 N N . THR A 1 201 ? -11.842 15.672 21.514 1.00 87.12 201 THR A N 1
ATOM 1519 C CA . THR A 1 201 ? -12.301 16.806 22.342 1.00 87.12 201 THR A CA 1
ATOM 1520 C C . THR A 1 201 ? -12.757 18.023 21.531 1.00 87.12 201 THR A C 1
ATOM 1522 O O . THR A 1 201 ? -13.455 18.884 22.061 1.00 87.12 201 THR A O 1
ATOM 1525 N N . SER A 1 202 ? -12.375 18.105 20.250 1.00 87.12 202 SER A N 1
ATOM 1526 C CA . SER A 1 202 ? -12.836 19.146 19.323 1.00 87.12 202 SER A CA 1
ATOM 1527 C C . SER A 1 202 ? -14.089 18.776 18.523 1.00 87.12 202 SER A C 1
ATOM 1529 O O . SER A 1 202 ? -14.683 19.657 17.898 1.00 87.12 202 SER A O 1
ATOM 1531 N N . SER A 1 203 ? -14.497 17.504 18.529 1.00 84.56 203 SER A N 1
ATOM 1532 C CA . SER A 1 203 ? -15.696 17.039 17.827 1.00 84.56 203 SER A CA 1
ATOM 1533 C C . SER A 1 203 ? -16.960 17.425 18.600 1.00 84.56 203 SER A C 1
ATOM 1535 O O . SER A 1 203 ? -16.979 17.428 19.828 1.00 84.56 203 SER A O 1
ATOM 1537 N N . LYS A 1 204 ? -18.035 17.762 17.875 1.00 81.25 204 LYS A N 1
ATOM 1538 C CA . LYS A 1 204 ? -19.299 18.221 18.479 1.00 81.25 204 LYS A CA 1
ATOM 1539 C C . LYS A 1 204 ? -20.200 17.067 18.900 1.00 81.25 204 LYS A C 1
ATOM 1541 O O . LYS A 1 204 ? -20.482 16.878 20.077 1.00 81.25 204 LYS A O 1
ATOM 1546 N N . THR A 1 205 ? -20.687 16.327 17.913 1.00 89.19 205 THR A N 1
ATOM 1547 C CA . THR A 1 205 ? -21.681 15.274 18.095 1.00 89.19 205 THR A CA 1
ATOM 1548 C C . THR A 1 205 ? -21.253 14.107 17.237 1.00 89.19 205 THR A C 1
ATOM 1550 O O . THR A 1 205 ? -21.028 14.260 16.036 1.00 89.19 205 THR A O 1
ATOM 1553 N N . LEU A 1 206 ? -21.093 12.955 17.875 1.00 92.06 206 LEU A N 1
ATOM 1554 C CA . LEU A 1 206 ? -20.674 11.729 17.216 1.00 92.06 206 LEU A CA 1
ATOM 1555 C C . LEU A 1 206 ? -21.841 10.751 17.182 1.00 92.06 206 LEU A C 1
ATOM 1557 O O . LEU A 1 206 ? -22.665 10.709 18.095 1.00 92.06 206 LEU A O 1
ATOM 1561 N N . LYS A 1 207 ? -21.878 9.947 16.126 1.00 92.44 207 LYS A N 1
ATOM 1562 C CA . LYS A 1 207 ? -22.783 8.818 15.967 1.00 92.44 207 LYS A CA 1
ATOM 1563 C C . LYS A 1 207 ? -21.972 7.538 15.867 1.00 92.44 207 LYS A C 1
ATOM 1565 O O . LYS A 1 207 ? -20.894 7.526 15.274 1.00 92.44 207 LYS A O 1
ATOM 1570 N N . LEU A 1 208 ? -22.526 6.480 16.446 1.00 93.06 208 LEU A N 1
ATOM 1571 C CA . LEU A 1 208 ? -21.991 5.132 16.392 1.00 93.06 208 LEU A CA 1
ATOM 1572 C C . LEU A 1 208 ? -22.946 4.247 15.584 1.00 93.06 208 LEU A C 1
ATOM 1574 O O . LEU A 1 208 ? -24.145 4.220 15.860 1.00 93.06 208 LEU A O 1
ATOM 1578 N N . GLU A 1 209 ? -22.424 3.527 14.598 1.00 90.62 209 GLU A N 1
ATOM 1579 C CA . GLU A 1 209 ? -23.181 2.577 13.776 1.00 90.62 209 GLU A CA 1
ATOM 1580 C C . GLU A 1 209 ? -22.467 1.223 13.758 1.00 90.62 209 GLU A C 1
ATOM 1582 O O . GLU A 1 209 ? -21.244 1.169 13.823 1.00 90.62 209 GLU A O 1
ATOM 1587 N N . SER A 1 210 ? -23.196 0.109 13.669 1.00 86.38 210 SER A N 1
ATOM 1588 C CA . SER A 1 210 ? -22.560 -1.201 13.457 1.00 86.38 210 SER A CA 1
ATOM 1589 C C . SER A 1 210 ? -22.398 -1.479 11.971 1.00 86.38 210 SER A C 1
ATOM 1591 O O . SER A 1 210 ? -23.332 -1.287 11.193 1.00 86.38 210 SER A O 1
ATOM 1593 N N . SER A 1 211 ? -21.243 -2.023 11.590 1.00 71.06 211 SER A N 1
ATOM 1594 C CA . SER A 1 211 ? -20.998 -2.550 10.243 1.00 71.06 211 SER A CA 1
ATOM 1595 C C . SER A 1 211 ? -21.364 -4.035 10.084 1.00 71.06 211 SER A C 1
ATOM 1597 O O . SER A 1 211 ? -21.132 -4.617 9.025 1.00 71.06 211 SER A O 1
ATOM 1599 N N . SER A 1 212 ? -21.944 -4.668 11.113 1.00 70.00 212 SER A N 1
ATOM 1600 C CA . SER A 1 212 ? -22.281 -6.100 11.132 1.00 70.00 212 SER A CA 1
ATOM 1601 C C . SER A 1 212 ? -23.606 -6.402 11.847 1.00 70.00 212 SER A C 1
ATOM 1603 O O . SER A 1 212 ? -24.226 -5.509 12.431 1.00 70.00 212 SER A O 1
ATOM 1605 N N . SER A 1 213 ? -24.058 -7.662 11.783 1.00 74.50 213 SER A N 1
ATOM 1606 C CA . SER A 1 213 ? -25.258 -8.127 12.489 1.00 74.50 213 SER A CA 1
ATOM 1607 C C . SER A 1 213 ? -25.158 -7.826 13.983 1.00 74.50 213 SER A C 1
ATOM 1609 O O . SER A 1 213 ? -24.175 -8.203 14.619 1.00 74.50 213 SER A O 1
ATOM 1611 N N . LEU A 1 214 ? -26.176 -7.161 14.522 1.00 80.56 214 LEU A N 1
ATOM 1612 C CA . LEU A 1 214 ? -26.196 -6.710 15.905 1.00 80.56 214 LEU A CA 1
ATOM 1613 C C . LEU A 1 214 ? -26.489 -7.876 16.855 1.00 80.56 214 LEU A C 1
ATOM 1615 O O . LEU A 1 214 ? -27.469 -8.596 16.673 1.00 80.56 214 LEU A O 1
ATOM 1619 N N . ASP A 1 215 ? -25.634 -8.045 17.863 1.00 86.88 215 ASP A N 1
ATOM 1620 C CA . ASP A 1 215 ? -25.985 -8.769 19.084 1.00 86.88 215 ASP A CA 1
ATOM 1621 C C . ASP A 1 215 ? -26.615 -7.800 20.105 1.00 86.88 215 ASP A C 1
ATOM 1623 O O . ASP A 1 215 ? -26.514 -6.578 19.971 1.00 86.88 215 ASP A O 1
ATOM 1627 N N . GLU A 1 216 ? -27.266 -8.337 21.139 1.00 88.25 216 GLU A N 1
ATOM 1628 C CA . GLU A 1 216 ? -27.976 -7.546 22.161 1.00 88.25 216 GLU A CA 1
ATOM 1629 C C . GLU A 1 216 ? -27.062 -6.511 22.852 1.00 88.25 216 GLU A C 1
ATOM 1631 O O . GLU A 1 216 ? -27.468 -5.386 23.164 1.00 88.25 216 GLU A O 1
ATOM 1636 N N . ILE A 1 217 ? -25.784 -6.857 23.036 1.00 89.94 217 ILE A N 1
ATOM 1637 C CA . ILE A 1 217 ? -24.783 -5.970 23.634 1.00 89.94 217 ILE A CA 1
ATOM 1638 C C . ILE A 1 217 ? -24.404 -4.835 22.664 1.00 89.94 217 ILE A C 1
ATOM 1640 O O . ILE A 1 217 ? -24.295 -3.685 23.085 1.00 89.94 217 ILE A O 1
ATOM 1644 N N . SER A 1 218 ? -24.259 -5.109 21.366 1.00 90.94 218 SER A N 1
ATOM 1645 C CA . SER A 1 218 ? -23.994 -4.098 20.332 1.00 90.94 218 SER A CA 1
ATOM 1646 C C . SER A 1 218 ? -25.171 -3.145 20.157 1.00 90.94 218 SER A C 1
ATOM 1648 O O . SER A 1 218 ? -24.954 -1.944 19.996 1.00 90.94 218 SER A O 1
ATOM 1650 N N . GLU A 1 219 ? -26.410 -3.643 20.234 1.00 91.00 219 GLU A N 1
ATOM 1651 C CA . GLU A 1 219 ? -27.604 -2.787 20.251 1.00 91.00 219 GLU A CA 1
ATOM 1652 C C . GLU A 1 219 ? -27.590 -1.854 21.461 1.00 91.00 219 GLU A C 1
ATOM 1654 O O . GLU A 1 219 ? -27.819 -0.652 21.328 1.00 91.00 219 GLU A O 1
ATOM 1659 N N . THR A 1 220 ? -27.251 -2.388 22.635 1.00 91.62 220 THR A N 1
ATOM 1660 C CA . THR A 1 220 ? -27.129 -1.600 23.866 1.00 91.62 220 THR A CA 1
ATOM 1661 C C . THR A 1 220 ? -26.064 -0.508 23.730 1.00 91.62 220 THR A C 1
ATOM 1663 O O . THR A 1 220 ? -26.337 0.650 24.048 1.00 91.62 220 THR A O 1
ATOM 1666 N N . ILE A 1 221 ? -24.887 -0.846 23.188 1.00 92.94 221 ILE A N 1
ATOM 1667 C CA . ILE A 1 221 ? -23.800 0.105 22.903 1.00 92.94 221 ILE A CA 1
ATOM 1668 C C . ILE A 1 221 ? -24.288 1.247 22.009 1.00 92.94 221 ILE A C 1
ATOM 1670 O O . ILE A 1 221 ? -24.079 2.416 22.329 1.00 92.94 221 ILE A O 1
ATOM 1674 N N . ILE A 1 222 ? -24.949 0.927 20.895 1.00 93.06 222 ILE A N 1
ATOM 1675 C CA . ILE A 1 222 ? -25.412 1.926 19.923 1.00 93.06 222 ILE A CA 1
ATOM 1676 C C . ILE A 1 222 ? -26.505 2.809 20.519 1.00 93.06 222 ILE A C 1
ATOM 1678 O O . ILE A 1 222 ? -26.472 4.028 20.337 1.00 93.06 222 ILE A O 1
ATOM 1682 N N . ASN A 1 223 ? -27.453 2.227 21.251 1.00 92.00 223 ASN A N 1
ATOM 1683 C CA . ASN A 1 223 ? -28.536 2.975 21.883 1.00 92.00 223 ASN A CA 1
ATOM 1684 C C . ASN A 1 223 ? -27.993 3.956 22.930 1.00 92.00 223 ASN A C 1
ATOM 1686 O O . ASN A 1 223 ? -28.369 5.129 22.925 1.00 92.00 223 ASN A O 1
ATOM 1690 N N . ASN A 1 224 ? -27.053 3.517 23.771 1.00 91.69 224 ASN A N 1
ATOM 1691 C CA . ASN A 1 224 ? -26.404 4.389 24.750 1.00 91.69 224 ASN A CA 1
ATOM 1692 C C . ASN A 1 224 ? -25.566 5.476 24.075 1.00 91.69 224 ASN A C 1
ATOM 1694 O O . ASN A 1 224 ? -25.700 6.647 24.418 1.00 91.69 224 ASN A O 1
ATOM 1698 N N . ALA A 1 225 ? -24.770 5.120 23.063 1.00 91.56 225 ALA A N 1
ATOM 1699 C CA . ALA A 1 225 ? -23.986 6.076 22.284 1.00 91.56 225 ALA A CA 1
ATOM 1700 C C . ALA A 1 225 ? -24.866 7.132 21.596 1.00 91.56 225 ALA A C 1
ATOM 1702 O O . ALA A 1 225 ? -24.479 8.294 21.503 1.00 91.56 225 ALA A O 1
ATOM 1703 N N . THR A 1 226 ? -26.056 6.742 21.136 1.00 91.06 226 THR A N 1
ATOM 1704 C CA . THR A 1 226 ? -27.028 7.652 20.518 1.00 91.06 226 THR A CA 1
ATOM 1705 C C . THR A 1 226 ? -27.628 8.607 21.552 1.00 91.06 226 THR A C 1
ATOM 1707 O O . THR A 1 226 ? -27.679 9.816 21.313 1.00 91.06 226 THR A O 1
ATOM 1710 N N . ASN A 1 227 ? -28.025 8.089 22.718 1.00 90.12 227 ASN A N 1
ATOM 1711 C CA . ASN A 1 227 ? -28.554 8.895 23.822 1.00 90.12 227 ASN A CA 1
ATOM 1712 C C . ASN A 1 227 ? -27.510 9.884 24.367 1.00 90.12 227 ASN A C 1
ATOM 1714 O O . ASN A 1 227 ? -27.845 11.024 24.675 1.00 90.12 227 ASN A O 1
ATOM 1718 N N . GLU A 1 228 ? -26.241 9.477 24.405 1.00 87.81 228 GLU A N 1
ATOM 1719 C CA . GLU A 1 228 ? -25.102 10.278 24.864 1.00 87.81 228 GLU A CA 1
ATOM 1720 C C . GLU A 1 228 ? -24.315 10.914 23.705 1.00 87.81 228 GLU A C 1
ATOM 1722 O O . GLU A 1 228 ? -23.143 11.241 23.858 1.00 87.81 228 GLU A O 1
ATOM 1727 N N . SER A 1 229 ? -24.919 11.120 22.533 1.00 85.56 229 SER A N 1
ATOM 1728 C CA . SER A 1 229 ? -24.213 11.573 21.314 1.00 85.56 229 SER A CA 1
ATOM 1729 C C . SER A 1 229 ? -23.399 12.872 21.469 1.00 85.56 229 SER A C 1
ATOM 1731 O O . SER A 1 229 ? -22.364 13.037 20.816 1.00 85.56 229 SER A O 1
ATOM 1733 N N . THR A 1 230 ? -23.808 13.782 22.362 1.00 86.62 230 THR A N 1
ATOM 1734 C CA . THR A 1 230 ? -23.059 15.010 22.709 1.00 86.62 230 THR A CA 1
ATOM 1735 C C . THR A 1 230 ? -21.892 14.764 23.670 1.00 86.62 230 THR A C 1
ATOM 1737 O O . THR A 1 230 ? -20.956 15.556 23.719 1.00 86.62 230 THR A O 1
ATOM 1740 N N . ASN A 1 231 ? -21.936 13.675 24.439 1.00 90.38 231 ASN A N 1
ATOM 1741 C CA . ASN A 1 231 ? -20.898 13.255 25.382 1.00 90.38 231 ASN A CA 1
ATOM 1742 C C . ASN A 1 231 ? -20.021 12.118 24.835 1.00 90.38 231 ASN A C 1
ATOM 1744 O O . ASN A 1 231 ? -18.959 11.850 25.396 1.00 90.38 231 ASN A O 1
ATOM 1748 N N . LEU A 1 232 ? -20.414 11.478 23.730 1.00 92.50 232 LEU A N 1
ATOM 1749 C CA . LEU A 1 232 ? -19.735 10.322 23.147 1.00 92.50 232 LEU A CA 1
ATOM 1750 C C . LEU A 1 232 ? -18.268 10.620 22.823 1.00 92.50 232 LEU A C 1
ATOM 1752 O O . LEU A 1 232 ? -17.397 9.792 23.074 1.00 92.50 232 LEU A O 1
ATOM 1756 N N . ALA A 1 233 ? -17.975 11.832 22.350 1.00 93.25 233 ALA A N 1
ATOM 1757 C CA . ALA A 1 233 ? -16.608 12.286 22.123 1.00 93.25 233 ALA A CA 1
ATOM 1758 C C . ALA A 1 233 ? -15.760 12.265 23.407 1.00 93.25 233 ALA A C 1
ATOM 1760 O O . ALA A 1 233 ? -14.616 11.812 23.383 1.00 93.25 233 ALA A O 1
ATOM 1761 N N . ASN A 1 234 ? -16.333 12.675 24.544 1.00 92.62 234 ASN A N 1
ATOM 1762 C CA . ASN A 1 234 ? -15.661 12.638 25.844 1.00 92.62 234 ASN A CA 1
ATOM 1763 C C . ASN A 1 234 ? -15.481 11.201 26.350 1.00 92.62 234 ASN A C 1
ATOM 1765 O O . ASN A 1 234 ? -14.420 10.878 26.881 1.00 92.62 234 ASN A O 1
ATOM 1769 N N . ILE A 1 235 ? -16.484 10.337 26.163 1.00 93.50 235 ILE A N 1
ATOM 1770 C CA . ILE A 1 235 ? -16.412 8.914 26.533 1.00 93.50 235 ILE A CA 1
ATOM 1771 C C . ILE A 1 235 ? -15.278 8.232 25.756 1.00 93.50 235 ILE A C 1
ATOM 1773 O O . ILE A 1 235 ? -14.360 7.671 26.354 1.00 93.50 235 ILE A O 1
ATOM 1777 N N . LEU A 1 236 ? -15.276 8.362 24.427 1.00 95.44 236 LEU A N 1
ATOM 1778 C CA . LEU A 1 236 ? -14.221 7.815 23.571 1.00 95.44 236 LEU A CA 1
ATOM 1779 C C . LEU A 1 236 ? -12.857 8.430 23.887 1.00 95.44 236 LEU A C 1
ATOM 1781 O O . LEU A 1 236 ? -11.853 7.724 23.886 1.00 95.44 236 LEU A O 1
ATOM 1785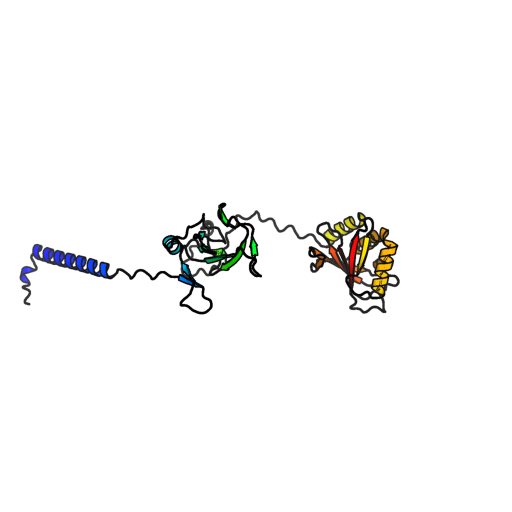 N N . SER A 1 237 ? -12.808 9.726 24.206 1.00 95.06 237 SER A N 1
ATOM 1786 C CA . SER A 1 237 ? -11.569 10.405 24.581 1.00 95.06 237 SER A CA 1
ATOM 1787 C C . SER A 1 237 ? -10.945 9.797 25.837 1.00 95.06 237 SER A C 1
ATOM 1789 O O . SER A 1 237 ? -9.732 9.597 25.843 1.00 95.06 237 SER A O 1
ATOM 1791 N N . LYS A 1 238 ? -11.746 9.478 26.865 1.00 94.44 238 LYS A N 1
ATOM 1792 C CA . LYS A 1 238 ? -11.274 8.796 28.085 1.00 94.44 238 LYS A CA 1
ATOM 1793 C C . LYS A 1 238 ? -10.751 7.392 27.779 1.00 94.44 238 LYS A C 1
ATOM 1795 O O . LYS A 1 238 ? -9.680 7.021 28.241 1.00 94.44 238 LYS A O 1
ATOM 1800 N N . ILE A 1 239 ? -11.483 6.625 26.967 1.00 95.50 239 ILE A N 1
ATOM 1801 C CA . ILE A 1 239 ? -11.073 5.270 26.567 1.00 95.50 239 ILE A CA 1
ATOM 1802 C C . ILE A 1 239 ? -9.721 5.324 25.849 1.00 95.50 239 ILE A C 1
ATOM 1804 O O . ILE A 1 239 ? -8.802 4.593 26.204 1.00 95.50 239 ILE A O 1
ATOM 1808 N N . VAL A 1 240 ? -9.589 6.218 24.866 1.00 96.44 240 VAL A N 1
ATOM 1809 C CA . VAL A 1 240 ? -8.388 6.380 24.034 1.00 96.44 240 VAL A CA 1
ATOM 1810 C C . VAL A 1 240 ? -7.197 6.898 24.840 1.00 96.44 240 VAL A C 1
ATOM 1812 O O . VAL A 1 240 ? -6.078 6.432 24.619 1.00 96.44 240 VAL A O 1
ATOM 1815 N N . SER A 1 241 ? -7.407 7.839 25.771 1.00 95.69 241 SER A N 1
ATOM 1816 C CA . SER A 1 241 ? -6.325 8.379 26.607 1.00 95.69 241 SER A CA 1
ATOM 1817 C C . SER A 1 241 ? -5.741 7.344 27.563 1.00 95.69 241 SER A C 1
ATOM 1819 O O . SER A 1 241 ? -4.546 7.394 27.853 1.00 95.69 241 SER A O 1
ATOM 1821 N N . ASP A 1 242 ? -6.568 6.401 28.013 1.00 95.94 242 ASP A N 1
ATOM 1822 C CA . ASP A 1 242 ? -6.202 5.397 29.012 1.00 95.94 242 ASP A CA 1
ATOM 1823 C C . ASP A 1 242 ? -5.767 4.059 28.394 1.00 95.94 242 ASP A C 1
ATOM 1825 O O . ASP A 1 242 ? -5.434 3.118 29.123 1.00 95.94 242 ASP A O 1
ATOM 1829 N N . MET A 1 243 ? -5.707 3.966 27.058 1.00 96.25 243 MET A N 1
ATOM 1830 C CA . MET A 1 243 ? -5.178 2.790 26.369 1.00 96.25 243 MET A CA 1
ATOM 1831 C C . MET A 1 243 ? -3.717 2.527 26.765 1.00 96.25 243 MET A C 1
ATOM 1833 O O . MET A 1 243 ? -2.826 3.367 26.607 1.00 96.25 243 MET A O 1
ATOM 1837 N N . LYS A 1 244 ? -3.449 1.301 27.212 1.00 95.25 244 LYS A N 1
ATOM 1838 C CA . LYS A 1 244 ? -2.124 0.776 27.564 1.00 95.25 244 LYS A CA 1
ATOM 1839 C C . LYS A 1 244 ? -1.630 -0.198 26.498 1.00 95.25 244 LYS A C 1
ATOM 1841 O O . LYS A 1 244 ? -2.376 -0.593 25.606 1.00 95.25 244 LYS A O 1
ATOM 1846 N N . ASN A 1 245 ? -0.352 -0.578 26.586 1.00 95.00 245 ASN A N 1
ATOM 1847 C CA . ASN A 1 245 ? 0.272 -1.570 25.696 1.00 95.00 245 ASN A CA 1
ATOM 1848 C C . ASN A 1 245 ? 0.046 -1.267 24.203 1.00 95.00 245 ASN A C 1
ATOM 1850 O O . ASN A 1 245 ? -0.246 -2.155 23.404 1.00 95.00 245 ASN A O 1
ATOM 1854 N N . THR A 1 246 ? 0.128 0.015 23.844 1.00 95.88 246 THR A N 1
ATOM 1855 C CA . THR A 1 246 ? -0.342 0.500 22.549 1.00 95.88 246 THR A CA 1
ATOM 1856 C C . THR A 1 246 ? 0.640 0.165 21.435 1.00 95.88 246 THR A C 1
ATOM 1858 O O . THR A 1 246 ? 1.852 0.360 21.555 1.00 95.88 246 THR A O 1
ATOM 1861 N N . ALA A 1 247 ? 0.111 -0.336 20.326 1.00 95.56 247 ALA A N 1
ATOM 1862 C CA . ALA A 1 247 ? 0.881 -0.724 19.155 1.00 95.56 247 ALA A CA 1
ATOM 1863 C C . ALA A 1 247 ? 0.095 -0.429 17.878 1.00 95.56 247 ALA A C 1
ATOM 1865 O O . ALA A 1 247 ? -1.132 -0.340 17.889 1.00 95.56 247 ALA A O 1
ATOM 1866 N N . TYR A 1 248 ? 0.804 -0.300 16.759 1.00 94.75 248 TYR A N 1
ATOM 1867 C CA . TYR A 1 248 ? 0.140 -0.293 15.462 1.00 94.75 248 TYR A CA 1
ATOM 1868 C C . TYR A 1 248 ? -0.481 -1.662 15.186 1.00 94.75 248 TYR A C 1
ATOM 1870 O O . TYR A 1 248 ? 0.110 -2.700 15.497 1.00 94.75 248 TYR A O 1
ATOM 1878 N N . ASP A 1 249 ? -1.668 -1.638 14.596 1.00 94.12 249 ASP A N 1
ATOM 1879 C CA . ASP A 1 249 ? -2.339 -2.817 14.073 1.00 94.12 249 ASP A CA 1
ATOM 1880 C C . ASP A 1 249 ? -2.475 -2.727 12.547 1.00 94.12 249 ASP A C 1
ATOM 1882 O O . ASP A 1 249 ? -1.988 -1.786 11.914 1.00 94.12 249 ASP A O 1
ATOM 1886 N N . SER A 1 250 ? -3.093 -3.734 11.937 1.00 92.75 250 SER A N 1
ATOM 1887 C CA . SER A 1 250 ? -3.336 -3.755 10.501 1.00 92.75 250 SER A CA 1
ATOM 1888 C C . SER A 1 250 ? -4.219 -2.581 10.061 1.00 92.75 250 SER A C 1
ATOM 1890 O O . SER A 1 250 ? -5.204 -2.222 10.713 1.00 92.75 250 SER A O 1
ATOM 1892 N N . ASN A 1 251 ? -3.870 -1.968 8.929 1.00 93.44 251 ASN A N 1
ATOM 1893 C CA . ASN A 1 251 ? -4.733 -0.973 8.302 1.00 93.44 251 ASN A CA 1
ATOM 1894 C C . ASN A 1 251 ? -6.018 -1.639 7.800 1.00 93.44 251 ASN A C 1
ATOM 1896 O O . ASN A 1 251 ? -6.001 -2.795 7.375 1.00 93.44 251 ASN A O 1
ATOM 1900 N N . THR A 1 252 ? -7.114 -0.886 7.784 1.00 92.25 252 THR A N 1
ATOM 1901 C CA . THR A 1 252 ? -8.391 -1.352 7.235 1.00 92.25 252 THR A CA 1
ATOM 1902 C C . THR A 1 252 ? -8.919 -0.378 6.194 1.00 92.25 252 THR A C 1
ATOM 1904 O O . THR A 1 252 ? -8.640 0.819 6.258 1.00 92.25 252 THR A O 1
ATOM 1907 N N . TRP A 1 253 ? -9.677 -0.892 5.230 1.00 90.19 253 TRP A N 1
ATOM 1908 C CA . TRP A 1 253 ? -10.319 -0.080 4.204 1.00 90.19 253 TRP A CA 1
ATOM 1909 C C . TRP A 1 253 ? -11.754 0.231 4.630 1.00 90.19 253 TRP A C 1
ATOM 1911 O O . TRP A 1 253 ? -12.532 -0.684 4.899 1.00 90.19 253 TRP A O 1
ATOM 1921 N N . ILE A 1 254 ? -12.089 1.519 4.697 1.00 87.31 254 ILE A N 1
ATOM 1922 C CA . ILE A 1 254 ? -13.433 2.034 4.995 1.00 87.31 254 ILE A CA 1
ATOM 1923 C C . ILE A 1 254 ? -13.740 3.054 3.907 1.00 87.31 254 ILE A C 1
ATOM 1925 O O . ILE A 1 254 ? -12.926 3.949 3.673 1.00 87.31 254 ILE A O 1
ATOM 1929 N N . ASP A 1 255 ? -14.847 2.865 3.192 1.00 86.25 255 ASP A N 1
ATOM 1930 C CA . ASP A 1 255 ? -15.245 3.701 2.051 1.00 86.25 255 ASP A CA 1
ATOM 1931 C C . ASP A 1 255 ? -14.136 3.868 0.996 1.00 86.25 255 ASP A C 1
ATOM 1933 O O . ASP A 1 255 ? -13.901 4.949 0.461 1.00 86.25 255 ASP A O 1
ATOM 1937 N N . ASN A 1 256 ? -13.420 2.773 0.705 1.00 86.56 256 ASN A N 1
ATOM 1938 C CA . ASN A 1 256 ? -12.290 2.731 -0.234 1.00 86.56 256 ASN A CA 1
ATOM 1939 C C . ASN A 1 256 ? -11.101 3.645 0.148 1.00 86.56 256 ASN A C 1
ATOM 1941 O O . ASN A 1 256 ? -10.254 3.959 -0.688 1.00 86.56 256 ASN A O 1
ATOM 1945 N N . VAL A 1 257 ? -10.999 4.031 1.424 1.00 88.56 257 VAL A N 1
ATOM 1946 C CA . VAL A 1 257 ? -9.858 4.750 2.005 1.00 88.56 257 VAL A CA 1
ATOM 1947 C C . VAL A 1 257 ? -9.184 3.865 3.055 1.00 88.56 257 VAL A C 1
ATOM 1949 O O . VAL A 1 257 ? -9.856 3.236 3.870 1.00 88.56 257 VAL A O 1
ATOM 1952 N N . SER A 1 258 ? -7.850 3.786 3.030 1.00 91.56 258 SER A N 1
ATOM 1953 C CA . SER A 1 258 ? -7.069 3.039 4.024 1.00 91.56 258 SER A CA 1
ATOM 1954 C C . SER A 1 258 ? -6.909 3.863 5.301 1.00 91.56 258 SER A C 1
ATOM 1956 O O . SER A 1 258 ? -6.307 4.932 5.271 1.00 91.56 258 SER A O 1
ATOM 1958 N N . HIS A 1 259 ? -7.346 3.319 6.434 1.00 92.50 259 HIS A N 1
ATOM 1959 C CA . HIS A 1 259 ? -7.235 3.937 7.757 1.00 92.50 259 HIS A CA 1
ATOM 1960 C C . HIS A 1 259 ? -6.215 3.199 8.619 1.00 92.50 259 HIS A C 1
ATOM 1962 O O . HIS A 1 259 ? -6.100 1.970 8.560 1.00 92.50 259 HIS A O 1
ATOM 1968 N N . LYS A 1 260 ? -5.463 3.950 9.426 1.00 94.31 260 LYS A N 1
ATOM 1969 C CA . LYS A 1 260 ? -4.362 3.415 10.238 1.00 94.31 260 LYS A CA 1
ATOM 1970 C C . LYS A 1 260 ? -4.894 2.768 11.512 1.00 94.31 260 LYS A C 1
ATOM 1972 O O . LYS A 1 260 ? -5.570 3.442 12.283 1.00 94.31 260 LYS A O 1
ATOM 1977 N N . GLY A 1 261 ? -4.561 1.496 11.734 1.00 96.81 261 GLY A N 1
ATOM 1978 C CA . GLY A 1 261 ? -4.967 0.743 12.923 1.00 96.81 261 GLY A CA 1
ATOM 1979 C C . GLY A 1 261 ? -4.054 0.999 14.123 1.00 96.81 261 GLY A C 1
ATOM 1980 O O . GLY A 1 261 ? -2.827 0.964 13.999 1.00 96.81 261 GLY A O 1
ATOM 1981 N N . ILE A 1 262 ? -4.638 1.232 15.295 1.00 97.38 262 ILE A N 1
ATOM 1982 C CA . ILE A 1 262 ? -3.935 1.280 16.581 1.00 97.38 262 ILE A CA 1
ATOM 1983 C C . ILE A 1 262 ? -4.687 0.393 17.559 1.00 97.38 262 ILE A C 1
ATOM 1985 O O . ILE A 1 262 ? -5.884 0.582 17.764 1.00 97.38 262 ILE A O 1
ATOM 1989 N N . LYS A 1 263 ? -3.975 -0.543 18.183 1.00 97.75 263 LYS A N 1
ATOM 1990 C CA . LYS A 1 263 ? -4.514 -1.411 19.228 1.00 97.75 263 LYS A CA 1
ATOM 1991 C C . LYS A 1 263 ? -3.884 -1.132 20.580 1.00 97.75 263 LYS A C 1
ATOM 1993 O O . LYS A 1 263 ? -2.762 -0.631 20.659 1.00 97.75 263 LYS A O 1
ATOM 1998 N N . GLY A 1 264 ? -4.593 -1.495 21.635 1.00 97.12 264 GLY A N 1
ATOM 1999 C CA . GLY A 1 264 ? -4.120 -1.437 23.010 1.00 97.12 264 GLY A CA 1
ATOM 2000 C C . GLY A 1 264 ? -5.108 -2.107 23.953 1.00 97.12 264 GLY A C 1
ATOM 2001 O O . GLY A 1 264 ? -6.131 -2.633 23.518 1.00 97.12 264 GLY A O 1
ATOM 2002 N N . THR A 1 265 ? -4.795 -2.073 25.241 1.00 96.88 265 THR A N 1
ATOM 2003 C CA . THR A 1 265 ? -5.662 -2.600 26.295 1.00 96.88 265 THR A CA 1
ATOM 2004 C C . THR A 1 265 ? -6.273 -1.466 27.103 1.00 96.88 265 THR A C 1
ATOM 2006 O O . THR A 1 265 ? -5.592 -0.488 27.412 1.00 96.88 265 THR A O 1
ATOM 2009 N N . VAL A 1 266 ? -7.542 -1.592 27.471 1.00 95.75 266 VAL A N 1
ATOM 2010 C CA . VAL A 1 266 ? -8.239 -0.654 28.357 1.00 95.75 266 VAL A CA 1
ATOM 2011 C C . VAL A 1 266 ? -8.839 -1.419 29.528 1.00 95.75 266 VAL A C 1
ATOM 2013 O O . VAL A 1 266 ? -9.251 -2.564 29.364 1.00 95.75 266 VAL A O 1
ATOM 2016 N N . ASN A 1 267 ? -8.897 -0.796 30.702 1.00 94.81 267 ASN A N 1
ATOM 2017 C CA . ASN A 1 267 ? -9.645 -1.377 31.806 1.00 94.81 267 ASN A CA 1
ATOM 2018 C C . ASN A 1 267 ? -11.147 -1.293 31.499 1.00 94.81 267 ASN A C 1
ATOM 2020 O O . ASN A 1 267 ? -11.644 -0.238 31.097 1.00 94.81 267 ASN A O 1
ATOM 2024 N N . SER A 1 268 ? -11.853 -2.397 31.698 1.00 93.19 268 SER A N 1
ATOM 2025 C CA . SER A 1 268 ? -13.275 -2.553 31.417 1.00 93.19 268 SER A CA 1
ATOM 2026 C C . SER A 1 268 ? -14.169 -1.548 32.152 1.00 93.19 268 SER A C 1
ATOM 2028 O O . SER A 1 268 ? -15.226 -1.187 31.637 1.00 93.19 268 SER A O 1
ATOM 2030 N N . ASP A 1 269 ? -13.714 -0.993 33.280 1.00 92.12 269 ASP A N 1
ATOM 2031 C CA . ASP A 1 269 ? -14.419 0.057 34.023 1.00 92.12 269 ASP A CA 1
ATOM 2032 C C . ASP A 1 269 ? -14.677 1.312 33.174 1.00 92.12 269 ASP A C 1
ATOM 2034 O O . ASP A 1 269 ? -15.683 1.995 33.360 1.00 92.12 269 ASP A O 1
ATOM 2038 N N . LEU A 1 270 ? -13.815 1.595 32.191 1.00 92.38 270 LEU A N 1
ATOM 2039 C CA . LEU A 1 270 ? -13.969 2.740 31.287 1.00 92.38 270 LEU A CA 1
ATOM 2040 C C . LEU A 1 270 ? -15.074 2.548 30.240 1.00 92.38 270 LEU A C 1
ATOM 2042 O O . LEU A 1 270 ? -15.472 3.518 29.597 1.00 92.38 270 LEU A O 1
ATOM 2046 N N . LEU A 1 271 ? -15.576 1.323 30.064 1.00 92.56 271 LEU A N 1
ATOM 2047 C CA . LEU A 1 271 ? -16.692 1.031 29.164 1.00 92.56 271 LEU A CA 1
ATOM 2048 C C . LEU A 1 271 ? -18.054 1.089 29.858 1.00 92.56 271 LEU A C 1
ATOM 2050 O O . LEU A 1 271 ? -19.057 1.011 29.157 1.00 92.56 271 LEU A O 1
ATOM 2054 N N . GLN A 1 272 ? -18.122 1.265 31.184 1.00 90.25 272 GLN A N 1
ATOM 2055 C CA . GLN A 1 272 ? -19.400 1.292 31.912 1.00 90.25 272 GLN A CA 1
ATOM 2056 C C . GLN A 1 272 ? -20.334 2.422 31.443 1.00 90.25 272 GLN A C 1
ATOM 2058 O O . GLN A 1 272 ? -21.548 2.235 31.404 1.00 90.25 272 GLN A O 1
ATOM 2063 N N . ASP A 1 273 ? -19.767 3.560 31.021 1.00 86.25 273 ASP A N 1
ATOM 2064 C CA . ASP A 1 273 ? -20.515 4.693 30.451 1.00 86.25 273 ASP A CA 1
ATOM 2065 C C . ASP A 1 273 ? -21.160 4.341 29.089 1.00 86.25 273 ASP A C 1
ATOM 2067 O O . ASP A 1 273 ? -22.114 4.989 28.664 1.00 86.25 273 ASP A O 1
ATOM 2071 N N . LEU A 1 274 ? -20.644 3.322 28.389 1.00 88.56 274 LEU A N 1
ATOM 2072 C CA . LEU A 1 274 ? -21.120 2.884 27.073 1.00 88.56 274 LEU A CA 1
ATOM 2073 C C . LEU A 1 274 ? -21.972 1.608 27.161 1.00 88.56 274 LEU A C 1
ATOM 2075 O O . LEU A 1 274 ? -22.942 1.450 26.418 1.00 88.56 274 LEU A O 1
ATOM 2079 N N . VAL A 1 275 ? -21.628 0.703 28.077 1.00 89.19 275 VAL A N 1
ATOM 2080 C CA . VAL A 1 275 ? -22.278 -0.594 28.282 1.00 89.19 275 VAL A CA 1
ATOM 2081 C C . VAL A 1 275 ? -22.541 -0.797 29.770 1.00 89.19 275 VAL A C 1
ATOM 2083 O O . VAL A 1 275 ? -21.593 -0.963 30.539 1.00 89.19 275 VAL A O 1
ATOM 2086 N N . PRO A 1 276 ? -23.809 -0.823 30.211 1.00 82.88 276 PRO A N 1
ATOM 2087 C CA . PRO A 1 276 ? -24.120 -1.148 31.592 1.00 82.88 276 PRO A CA 1
ATOM 2088 C C . PRO A 1 276 ? -23.751 -2.608 31.885 1.00 82.88 276 PRO A C 1
ATOM 2090 O O . PRO A 1 276 ? -23.882 -3.478 31.025 1.00 82.88 276 PRO A O 1
ATOM 2093 N N . ASN A 1 277 ? -23.358 -2.886 33.130 1.00 86.75 277 ASN A N 1
ATOM 2094 C CA . ASN A 1 277 ? -23.025 -4.231 33.625 1.00 86.75 277 ASN A CA 1
ATOM 2095 C C . ASN A 1 277 ? -21.800 -4.885 32.962 1.00 86.75 277 ASN A C 1
ATOM 2097 O O . ASN A 1 277 ? -21.767 -6.104 32.800 1.00 86.75 277 ASN A O 1
ATOM 2101 N N . VAL A 1 278 ? -20.797 -4.091 32.584 1.00 90.00 278 VAL A N 1
ATOM 2102 C CA . VAL A 1 278 ? -19.480 -4.628 32.222 1.00 90.00 278 VAL A CA 1
ATOM 2103 C C . VAL A 1 278 ? -18.790 -5.172 33.475 1.00 90.00 278 VAL A C 1
ATOM 2105 O O . VAL A 1 278 ? -18.777 -4.504 34.511 1.00 90.00 278 VAL A O 1
ATOM 2108 N N . ASP A 1 279 ? -18.207 -6.368 33.384 1.00 90.56 279 ASP A N 1
ATOM 2109 C CA . ASP A 1 279 ? -17.431 -6.957 34.478 1.00 90.56 279 ASP A CA 1
ATOM 2110 C C . ASP A 1 279 ? -16.202 -6.087 34.770 1.00 90.56 279 ASP A C 1
ATOM 2112 O O . ASP A 1 279 ? -15.386 -5.818 33.884 1.00 90.56 279 ASP A O 1
ATOM 2116 N N . SER A 1 280 ? -16.058 -5.639 36.016 1.00 88.94 280 SER A N 1
ATOM 2117 C CA . SER A 1 280 ? -15.031 -4.674 36.408 1.00 88.94 280 SER A CA 1
ATOM 2118 C C . SER A 1 280 ? -13.629 -5.274 36.501 1.00 88.94 280 SER A C 1
ATOM 2120 O O . SER A 1 280 ? -13.437 -6.461 36.775 1.00 88.94 280 SER A O 1
ATOM 2122 N N . GLY A 1 281 ? -12.621 -4.423 36.303 1.00 86.69 281 GLY A N 1
ATOM 2123 C CA . GLY A 1 281 ? -11.222 -4.782 36.539 1.00 86.69 281 GLY A CA 1
ATOM 2124 C C . GLY A 1 281 ? -10.593 -5.737 35.518 1.00 86.69 281 GLY A C 1
ATOM 2125 O O . GLY A 1 281 ? -9.507 -6.254 35.785 1.00 86.69 281 GLY A O 1
ATOM 2126 N N . THR A 1 282 ? -11.230 -5.974 34.369 1.00 89.06 282 THR A N 1
ATOM 2127 C CA . THR A 1 282 ? -10.666 -6.796 33.288 1.00 89.06 282 THR A CA 1
ATOM 2128 C C . THR A 1 282 ? -10.005 -5.916 32.229 1.00 89.06 282 THR A C 1
ATOM 2130 O O . THR A 1 282 ? -10.465 -4.813 31.943 1.00 89.06 282 THR A O 1
ATOM 2133 N N . ASP A 1 283 ? -8.890 -6.373 31.660 1.00 92.69 283 ASP A N 1
ATOM 2134 C CA . ASP A 1 283 ? -8.243 -5.675 30.547 1.00 92.69 283 ASP A CA 1
ATOM 2135 C C . ASP A 1 283 ? -8.852 -6.162 29.226 1.00 92.69 283 ASP A C 1
ATOM 2137 O O . ASP A 1 283 ? -8.779 -7.347 28.895 1.00 92.69 283 ASP A O 1
ATOM 2141 N N . LEU A 1 284 ? -9.430 -5.237 28.464 1.00 94.44 284 LEU A N 1
ATOM 2142 C CA . LEU A 1 284 ? -10.070 -5.497 27.178 1.00 94.44 284 LEU A CA 1
ATOM 2143 C C . LEU A 1 284 ? -9.214 -4.989 26.030 1.00 94.44 284 LEU A C 1
ATOM 2145 O O . LEU A 1 284 ? -8.605 -3.920 26.117 1.00 94.44 284 LEU A O 1
ATOM 2149 N N . ASN A 1 285 ? -9.203 -5.737 24.930 1.00 96.50 285 ASN A N 1
ATOM 2150 C CA . ASN A 1 285 ? -8.495 -5.342 23.723 1.00 96.50 285 ASN A CA 1
ATOM 2151 C C . ASN A 1 285 ? -9.363 -4.380 22.911 1.00 96.50 285 ASN A C 1
ATOM 2153 O O . ASN A 1 285 ? -10.501 -4.687 22.553 1.00 96.50 285 ASN A O 1
ATOM 2157 N N . ILE A 1 286 ? -8.801 -3.216 22.604 1.00 97.06 286 ILE A N 1
ATOM 2158 C CA . ILE A 1 286 ? -9.433 -2.180 21.795 1.00 97.06 286 ILE A CA 1
ATOM 2159 C C . ILE A 1 286 ? -8.585 -1.941 20.561 1.00 97.06 286 ILE A C 1
ATOM 2161 O O . ILE A 1 286 ? -7.367 -1.784 20.662 1.00 97.06 286 ILE A O 1
ATOM 2165 N N . THR A 1 287 ? -9.238 -1.839 19.406 1.00 97.69 287 THR A N 1
ATOM 2166 C CA . THR A 1 287 ? -8.605 -1.373 18.171 1.00 97.69 287 THR A CA 1
ATOM 2167 C C . THR A 1 287 ? -9.379 -0.196 17.594 1.00 97.69 287 THR A C 1
ATOM 2169 O O . THR A 1 287 ? -10.599 -0.250 17.457 1.00 97.69 287 THR A O 1
ATOM 2172 N N . ILE A 1 288 ? -8.667 0.871 17.238 1.00 97.88 288 ILE A N 1
ATOM 2173 C CA . ILE A 1 288 ? -9.216 2.031 16.536 1.00 97.88 288 ILE A CA 1
ATOM 2174 C C . ILE A 1 288 ? -8.577 2.171 15.162 1.00 97.88 288 ILE A C 1
ATOM 2176 O O . ILE A 1 288 ? -7.384 1.914 14.998 1.00 97.88 288 ILE A O 1
ATOM 2180 N N . TRP A 1 289 ? -9.354 2.640 14.190 1.00 97.69 289 TRP A N 1
ATOM 2181 C CA . TRP A 1 289 ? -8.836 3.051 12.889 1.00 97.69 289 TRP A CA 1
ATOM 2182 C C . TRP A 1 289 ? -9.071 4.531 12.676 1.00 97.69 289 TRP A C 1
ATOM 2184 O O . TRP A 1 289 ? -10.189 5.025 12.844 1.00 97.69 289 TRP A O 1
ATOM 2194 N N . ILE A 1 290 ? -7.995 5.225 12.316 1.00 96.62 290 ILE A N 1
ATOM 2195 C CA . ILE A 1 290 ? -7.966 6.682 12.235 1.00 96.62 290 ILE A CA 1
ATOM 2196 C C . ILE A 1 290 ? -7.620 7.177 10.832 1.00 96.62 290 ILE A C 1
ATOM 2198 O O . ILE A 1 290 ? -6.878 6.528 10.086 1.00 96.62 290 ILE A O 1
ATOM 2202 N N . THR A 1 291 ? -8.125 8.366 10.521 1.00 93.69 291 THR A N 1
ATOM 2203 C CA . THR A 1 291 ? -7.753 9.152 9.340 1.00 93.69 291 THR A CA 1
ATOM 2204 C C . THR A 1 291 ? -6.380 9.809 9.511 1.00 93.69 291 THR A C 1
ATOM 2206 O O . THR A 1 291 ? -5.834 9.887 10.617 1.00 93.69 291 THR A O 1
ATOM 2209 N N . ASP A 1 292 ? -5.846 10.379 8.428 1.00 89.50 292 ASP A N 1
ATOM 2210 C CA . ASP A 1 292 ? -4.622 11.192 8.467 1.00 89.50 292 ASP A CA 1
ATOM 2211 C C . ASP A 1 292 ? -4.764 12.466 9.322 1.00 89.50 292 ASP A C 1
ATOM 2213 O O . ASP A 1 292 ? -3.772 13.000 9.823 1.00 89.50 292 ASP A O 1
ATOM 2217 N N . THR A 1 293 ? -5.997 12.936 9.539 1.00 90.75 293 THR A N 1
ATOM 2218 C CA . THR A 1 293 ? -6.317 14.054 10.438 1.00 90.75 293 THR A CA 1
ATOM 2219 C C . THR A 1 293 ? -6.544 13.615 11.889 1.00 90.75 293 THR A C 1
ATOM 2221 O O . THR A 1 293 ? -6.860 14.457 12.723 1.00 90.75 293 THR A O 1
ATOM 2224 N N . HIS A 1 294 ? -6.285 12.344 12.226 1.00 93.94 294 HIS A N 1
ATOM 2225 C CA . HIS A 1 294 ? -6.417 11.752 13.567 1.00 93.94 294 HIS A CA 1
ATOM 2226 C C . HIS A 1 294 ? -7.860 11.615 14.082 1.00 93.94 294 HIS A C 1
ATOM 2228 O O . HIS A 1 294 ? -8.068 11.409 15.276 1.00 93.94 294 HIS A O 1
ATOM 2234 N N . GLN A 1 295 ? -8.853 11.671 13.194 1.00 94.19 295 GLN A N 1
ATOM 2235 C CA . GLN A 1 295 ? -10.241 11.349 13.537 1.00 94.19 295 GLN A CA 1
ATOM 2236 C C . GLN A 1 295 ? -10.449 9.833 13.544 1.00 94.19 295 GLN A C 1
ATOM 2238 O O . GLN A 1 295 ? -9.983 9.152 12.628 1.00 94.19 295 GLN A O 1
ATOM 2243 N N . ILE A 1 296 ? -11.185 9.312 14.528 1.00 95.44 296 ILE A N 1
ATOM 2244 C CA . ILE A 1 296 ? -11.575 7.896 14.563 1.00 95.44 296 ILE A CA 1
ATOM 2245 C C . ILE A 1 296 ? -12.700 7.658 13.559 1.00 95.44 296 ILE A C 1
ATOM 2247 O O . ILE A 1 296 ? -13.692 8.382 13.551 1.00 95.44 296 ILE A O 1
ATOM 2251 N N . LYS A 1 297 ? -12.540 6.628 12.727 1.00 95.44 297 LYS A N 1
ATOM 2252 C CA . LYS A 1 297 ? -13.571 6.143 11.800 1.00 95.44 297 LYS A CA 1
ATOM 2253 C C . LYS A 1 297 ? -14.164 4.814 12.213 1.00 95.44 297 LYS A C 1
ATOM 2255 O O . LYS A 1 297 ? -15.331 4.584 11.945 1.00 95.44 297 LYS A O 1
ATOM 2260 N N . ARG A 1 298 ? -13.388 3.980 12.903 1.00 95.94 298 ARG A N 1
ATOM 2261 C CA . ARG A 1 298 ? -13.851 2.688 13.402 1.00 95.94 298 ARG A CA 1
ATOM 2262 C C . ARG A 1 298 ? -13.287 2.399 14.777 1.00 95.94 298 ARG A C 1
ATOM 2264 O O . ARG A 1 298 ? -12.121 2.690 15.045 1.00 95.94 298 ARG A O 1
ATOM 2271 N N . PHE A 1 299 ? -14.111 1.788 15.609 1.00 95.50 299 PHE A N 1
ATOM 2272 C CA . PHE A 1 299 ? -13.803 1.368 16.964 1.00 95.50 299 PHE A CA 1
ATOM 2273 C C . PHE A 1 299 ? -14.213 -0.093 17.135 1.00 95.50 299 PHE A C 1
ATOM 2275 O O . PHE A 1 299 ? -15.329 -0.475 16.788 1.00 95.50 299 PHE A O 1
ATOM 2282 N N . LYS A 1 300 ? -13.301 -0.921 17.638 1.00 95.75 300 LYS A N 1
ATOM 2283 C CA . LYS A 1 300 ? -13.527 -2.344 17.874 1.00 95.75 300 LYS A CA 1
ATOM 2284 C C . LYS A 1 300 ? -13.197 -2.704 19.312 1.00 95.75 300 LYS A C 1
ATOM 2286 O O . LYS A 1 300 ? -12.134 -2.329 19.806 1.00 95.75 300 LYS A O 1
ATOM 2291 N N . ILE A 1 301 ? -14.087 -3.476 19.923 1.00 94.75 301 ILE A N 1
ATOM 2292 C CA . ILE A 1 301 ? -13.920 -4.096 21.236 1.00 94.75 301 ILE A CA 1
ATOM 2293 C C . ILE A 1 301 ? -13.786 -5.603 21.031 1.00 94.75 301 ILE A C 1
ATOM 2295 O O . ILE A 1 301 ? -14.600 -6.200 20.324 1.00 94.75 301 ILE A O 1
ATOM 2299 N N . GLU A 1 302 ? -12.774 -6.213 21.634 1.00 94.00 302 GLU A N 1
ATOM 2300 C CA . GLU A 1 302 ? -12.545 -7.657 21.606 1.00 94.00 302 GLU A CA 1
ATOM 2301 C C . GLU A 1 302 ? -12.531 -8.227 23.025 1.00 94.00 302 GLU A C 1
ATOM 2303 O O . GLU A 1 302 ? -11.862 -7.695 23.916 1.00 94.00 302 GLU A O 1
ATOM 2308 N N . GLY A 1 303 ? -13.227 -9.347 23.195 1.00 91.25 303 GLY A N 1
ATOM 2309 C CA . GLY A 1 303 ? -13.389 -10.049 24.458 1.00 91.25 303 GLY A CA 1
ATOM 2310 C C . GLY A 1 303 ? -14.807 -9.962 25.017 1.00 91.25 303 GLY A C 1
ATOM 2311 O O . GLY A 1 303 ? -15.642 -9.175 24.563 1.00 91.25 303 GLY A O 1
ATOM 2312 N N . ALA A 1 304 ? -15.045 -10.790 26.031 1.00 92.12 304 ALA A N 1
ATOM 2313 C CA . ALA A 1 304 ? -16.280 -10.791 26.795 1.00 92.12 304 ALA A CA 1
ATOM 2314 C C . ALA A 1 304 ? -16.413 -9.502 27.617 1.00 92.12 304 ALA A C 1
ATOM 2316 O O . ALA A 1 304 ? -15.497 -9.130 28.352 1.00 92.12 304 ALA A O 1
ATOM 2317 N N . LEU A 1 305 ? -17.567 -8.845 27.527 1.00 92.56 305 LEU A N 1
ATOM 2318 C CA . LEU A 1 305 ? -17.905 -7.682 28.349 1.00 92.56 305 LEU A CA 1
ATOM 2319 C C . LEU A 1 305 ? -18.544 -8.064 29.687 1.00 92.56 305 LEU A C 1
ATOM 2321 O O . LEU A 1 305 ? -18.478 -7.285 30.632 1.00 92.56 305 LEU A O 1
ATOM 2325 N N . ASN A 1 306 ? -19.145 -9.248 29.787 1.00 90.44 306 ASN A N 1
ATOM 2326 C CA . ASN A 1 306 ? -19.678 -9.795 31.031 1.00 90.44 306 ASN A CA 1
ATOM 2327 C C . ASN A 1 306 ? -19.660 -11.333 31.008 1.00 90.44 306 ASN A C 1
ATOM 2329 O O . ASN A 1 306 ? -19.446 -11.941 29.963 1.00 90.44 306 ASN A O 1
ATOM 2333 N N . THR A 1 307 ? -19.954 -11.970 32.141 1.00 86.38 307 THR A N 1
ATOM 2334 C CA . THR A 1 307 ? -20.008 -13.444 32.272 1.00 86.38 307 THR A CA 1
ATOM 2335 C C . THR A 1 307 ? -20.917 -14.189 31.283 1.00 86.38 307 THR A C 1
ATOM 2337 O O . THR A 1 307 ? -20.737 -15.395 31.100 1.00 86.38 307 THR A O 1
ATOM 2340 N N . SER A 1 308 ? -21.901 -13.523 30.668 1.00 87.06 308 SER A N 1
ATOM 2341 C CA . SER A 1 308 ? -22.788 -14.124 29.660 1.00 87.06 308 SER A CA 1
ATOM 2342 C C . SER A 1 308 ? -22.299 -13.942 28.219 1.00 87.06 308 SER A C 1
ATOM 2344 O O . SER A 1 308 ? -22.833 -14.574 27.309 1.00 87.06 308 SER A O 1
ATOM 2346 N N . ASP A 1 309 ? -21.277 -13.111 28.015 1.00 90.12 309 ASP A N 1
ATOM 2347 C CA . ASP A 1 309 ? -20.687 -12.799 26.720 1.00 90.12 309 ASP A CA 1
ATOM 2348 C C . ASP A 1 309 ? -19.560 -13.796 26.374 1.00 90.12 309 ASP A C 1
ATOM 2350 O O . ASP A 1 309 ? -18.692 -14.052 27.214 1.00 90.12 309 ASP A O 1
ATOM 2354 N N . PRO A 1 310 ? -19.535 -14.387 25.165 1.00 89.75 310 PRO A N 1
ATOM 2355 C CA . PRO A 1 310 ? -18.435 -15.248 24.745 1.00 89.75 310 PRO A CA 1
ATOM 2356 C C . PRO A 1 310 ? -17.060 -14.563 24.811 1.00 89.75 310 PRO A C 1
ATOM 2358 O O . PRO A 1 310 ? -16.888 -13.400 24.451 1.00 89.75 310 PRO A O 1
ATOM 2361 N N . ASN A 1 311 ? -16.036 -15.315 25.223 1.00 87.50 311 ASN A N 1
ATOM 2362 C CA . ASN A 1 311 ? -14.664 -14.801 25.337 1.00 87.50 311 ASN A CA 1
ATOM 2363 C C . ASN A 1 311 ? -14.048 -14.381 23.992 1.00 87.50 311 ASN A C 1
ATOM 2365 O O . ASN A 1 311 ? -13.110 -13.588 23.975 1.00 87.50 311 ASN A O 1
ATOM 2369 N N . ASP A 1 312 ? -14.531 -14.936 22.881 1.00 90.06 312 ASP A N 1
ATOM 2370 C CA . ASP A 1 312 ? -14.097 -14.633 21.516 1.00 90.06 312 ASP A CA 1
ATOM 2371 C C . ASP A 1 312 ? -14.971 -13.575 20.821 1.00 90.06 312 ASP A C 1
ATOM 2373 O O . ASP A 1 312 ? -14.776 -13.302 19.634 1.00 90.06 312 ASP A O 1
ATOM 2377 N N . SER A 1 313 ? -15.897 -12.945 21.551 1.00 91.12 313 SER A N 1
ATOM 2378 C CA . SER A 1 313 ? -16.731 -11.863 21.034 1.00 91.12 313 SER A CA 1
ATOM 2379 C C . SER A 1 313 ? -15.895 -10.695 20.515 1.00 91.12 313 SER A C 1
ATOM 2381 O O . SER A 1 313 ? -14.912 -10.263 21.121 1.00 91.12 313 SER A O 1
ATOM 2383 N N . ALA A 1 314 ? -16.315 -10.149 19.378 1.00 92.44 314 ALA A N 1
ATOM 2384 C CA . ALA A 1 314 ? -15.700 -8.983 18.769 1.00 92.44 314 ALA A CA 1
ATOM 2385 C C . ALA A 1 314 ? -16.781 -8.080 18.179 1.00 92.44 314 ALA A C 1
ATOM 2387 O O . ALA A 1 314 ? -17.563 -8.504 17.331 1.00 92.44 314 ALA A O 1
ATOM 2388 N N . ARG A 1 315 ? -16.798 -6.818 18.605 1.00 92.06 315 ARG A N 1
ATOM 2389 C CA . ARG A 1 315 ? -17.813 -5.833 18.218 1.00 92.06 315 ARG A CA 1
ATOM 2390 C C . ARG A 1 315 ? -17.143 -4.676 17.519 1.00 92.06 315 ARG A C 1
ATOM 2392 O O . ARG A 1 315 ? -16.185 -4.123 18.049 1.00 92.06 315 ARG A O 1
ATOM 2399 N N . THR A 1 316 ? -17.618 -4.344 16.325 1.00 94.50 316 THR A N 1
ATOM 2400 C CA . THR A 1 316 ? -17.017 -3.316 15.471 1.00 94.50 316 THR A CA 1
ATOM 2401 C C . THR A 1 316 ? -18.050 -2.260 15.133 1.00 94.50 316 THR A C 1
ATOM 2403 O O . THR A 1 316 ? -19.146 -2.579 14.677 1.00 94.50 316 THR A O 1
ATOM 2406 N N . PHE A 1 317 ? -17.662 -1.007 15.323 1.00 94.75 317 PHE A N 1
ATOM 2407 C CA . PHE A 1 317 ? -18.520 0.147 15.155 1.00 94.75 317 PHE A CA 1
ATOM 2408 C C . PHE A 1 317 ? -17.850 1.190 14.267 1.00 94.75 317 PHE A C 1
ATOM 2410 O O . PHE A 1 317 ? -16.668 1.486 14.444 1.00 94.75 317 PHE A O 1
ATOM 2417 N N . GLU A 1 318 ? -18.604 1.762 13.338 1.00 94.56 318 GLU A N 1
ATOM 2418 C CA . GLU A 1 318 ? -18.213 2.933 12.561 1.00 94.56 318 GLU A CA 1
ATOM 2419 C C . GLU A 1 318 ? -18.607 4.212 13.304 1.00 94.56 318 GLU A C 1
ATOM 2421 O O . GLU A 1 318 ? -19.639 4.268 13.977 1.00 94.56 318 GLU A O 1
ATOM 2426 N N . ILE A 1 319 ? -17.771 5.241 13.179 1.00 93.62 319 ILE A N 1
ATOM 2427 C CA . ILE A 1 319 ? -17.944 6.537 13.834 1.00 93.62 319 ILE A CA 1
ATOM 2428 C C . ILE A 1 319 ? -18.028 7.635 12.779 1.00 93.62 319 ILE A C 1
ATOM 2430 O O . ILE A 1 319 ? -17.139 7.789 11.934 1.00 93.62 319 ILE A O 1
ATOM 2434 N N . SER A 1 320 ? -19.074 8.449 12.876 1.00 91.44 320 SER A N 1
ATOM 2435 C CA . SER A 1 320 ? -19.278 9.629 12.038 1.00 91.44 320 SER A CA 1
ATOM 2436 C C . SER A 1 320 ? -19.671 10.842 12.876 1.00 91.44 320 SER A C 1
ATOM 2438 O O . SER A 1 320 ? -20.262 10.708 13.946 1.00 91.44 320 SER A O 1
ATOM 2440 N N . GLU A 1 321 ? -19.360 12.041 12.388 1.00 86.94 321 GLU A N 1
ATOM 2441 C CA . GLU A 1 321 ? -19.918 13.274 12.951 1.00 86.94 321 GLU A CA 1
ATOM 2442 C C . GLU A 1 321 ? -21.363 13.445 12.465 1.00 86.94 321 GLU A C 1
ATOM 2444 O O . GLU A 1 321 ? -21.687 13.087 11.331 1.00 86.94 321 GLU A O 1
ATOM 2449 N N . VAL A 1 322 ? -22.233 13.946 13.340 1.00 82.38 322 VAL A N 1
ATOM 2450 C CA . VAL A 1 322 ? -23.604 14.334 12.985 1.00 82.38 322 VAL A CA 1
ATOM 2451 C C . VAL A 1 322 ? -23.571 15.792 12.531 1.00 82.38 322 VAL A C 1
ATOM 2453 O O . VAL A 1 322 ? -23.081 16.642 13.278 1.00 82.38 322 VAL A O 1
ATOM 2456 N N . GLU A 1 323 ? -24.046 16.058 11.310 1.00 63.72 323 GLU A N 1
ATOM 2457 C CA . GLU A 1 323 ? -24.204 17.419 10.763 1.00 63.72 323 GLU A CA 1
ATOM 2458 C C . GLU A 1 323 ? -25.272 18.239 11.503 1.00 63.72 323 GLU A C 1
ATOM 2460 O O . GLU A 1 323 ? -26.340 17.674 11.840 1.00 63.72 323 GLU A O 1
#

Radius of gyration: 38.52 Å; chains: 1; bounding box: 106×51×97 Å

pLDDT: mean 80.28, std 17.75, range [27.56, 97.88]